Protein AF-0000000073454373 (afdb_homodimer)

Radius of gyration: 34.27 Å; Cα contacts (8 Å, |Δi|>4): 318; chains: 2; bounding box: 79×83×58 Å

Structure (mmCIF, N/CA/C/O backbone):
data_AF-0000000073454373-model_v1
#
loop_
_entity.id
_entity.type
_entity.pdbx_description
1 polymer KLLA0D10329p
#
loop_
_atom_site.group_PDB
_atom_site.id
_atom_site.type_symbol
_atom_site.label_atom_id
_atom_site.label_alt_id
_atom_site.label_comp_id
_atom_site.label_asym_id
_atom_site.label_entity_id
_atom_site.label_seq_id
_atom_site.pdbx_PDB_ins_code
_atom_site.Cartn_x
_atom_site.Cartn_y
_atom_site.Cartn_z
_atom_site.occupancy
_atom_site.B_iso_or_equiv
_atom_site.auth_seq_id
_atom_site.auth_comp_id
_atom_site.auth_asym_id
_atom_site.auth_atom_id
_atom_site.pdbx_PDB_model_num
ATOM 1 N N . MET A 1 1 ? -35.219 -1.62 15.227 1 33.44 1 MET A N 1
ATOM 2 C CA . MET A 1 1 ? -35.031 -0.391 15.992 1 33.44 1 MET A CA 1
ATOM 3 C C . MET A 1 1 ? -36.094 0.641 15.641 1 33.44 1 MET A C 1
ATOM 5 O O . MET A 1 1 ? -36.344 0.889 14.461 1 33.44 1 MET A O 1
ATOM 9 N N . SER A 1 2 ? -37.125 0.695 16.359 1 38.72 2 SER A N 1
ATOM 10 C CA . SER A 1 2 ? -38.375 1.476 16.25 1 38.72 2 SER A CA 1
ATOM 11 C C . SER A 1 2 ? -38.062 2.93 15.898 1 38.72 2 SER A C 1
ATOM 13 O O . SER A 1 2 ? -37.25 3.574 16.547 1 38.72 2 SER A O 1
ATOM 15 N N . SER A 1 3 ? -37.969 3.309 14.641 1 44.94 3 SER A N 1
ATOM 16 C CA . SER A 1 3 ? -37.969 4.711 14.242 1 44.94 3 SER A CA 1
ATOM 17 C C . SER A 1 3 ? -38.938 5.527 15.062 1 44.94 3 SER A C 1
ATOM 19 O O . SER A 1 3 ? -40.156 5.391 14.898 1 44.94 3 SER A O 1
ATOM 21 N N . GLN A 1 4 ? -38.781 5.668 16.281 1 46.56 4 GLN A N 1
ATOM 22 C CA . GLN A 1 4 ? -39.594 6.594 17.047 1 46.56 4 GLN A CA 1
ATOM 23 C C . GLN A 1 4 ? -39.812 7.906 16.297 1 46.56 4 GLN A C 1
ATOM 25 O O . GLN A 1 4 ? -38.844 8.586 15.961 1 46.56 4 GLN A O 1
ATOM 30 N N . LYS A 1 5 ? -40.875 7.965 15.555 1 55.66 5 LYS A N 1
ATOM 31 C CA . LYS A 1 5 ? -41.344 9.18 14.875 1 55.66 5 LYS A CA 1
ATOM 32 C C . LYS A 1 5 ? -41.344 10.367 15.836 1 55.66 5 LYS A C 1
ATOM 34 O O . LYS A 1 5 ? -42.125 10.383 16.797 1 55.66 5 LYS A O 1
ATOM 39 N N . ILE A 1 6 ? -40.344 10.922 16.094 1 58.59 6 ILE A N 1
ATOM 40 C CA . ILE A 1 6 ? -40.312 12.133 16.906 1 58.59 6 ILE A CA 1
ATOM 41 C C . ILE A 1 6 ? -41.312 13.148 16.328 1 58.59 6 ILE A C 1
ATOM 43 O O . ILE A 1 6 ? -41.312 13.391 15.117 1 58.59 6 ILE A O 1
ATOM 47 N N . ASP A 1 7 ? -42.344 13.383 17.062 1 66.88 7 ASP A N 1
ATOM 48 C CA . ASP A 1 7 ? -43.281 14.461 16.703 1 66.88 7 ASP A CA 1
ATOM 49 C C . ASP A 1 7 ? -42.562 15.805 16.656 1 66.88 7 ASP A C 1
ATOM 51 O O . ASP A 1 7 ? -42.281 16.406 17.703 1 66.88 7 ASP A O 1
ATOM 55 N N . LEU A 1 8 ? -42.188 16.297 15.516 1 68.12 8 LEU A N 1
ATOM 56 C CA . LEU A 1 8 ? -41.375 17.5 15.273 1 68.12 8 LEU A CA 1
ATOM 57 C C . LEU A 1 8 ? -42.125 18.75 15.641 1 68.12 8 LEU A C 1
ATOM 59 O O . LEU A 1 8 ? -41.531 19.797 15.93 1 68.12 8 LEU A O 1
ATOM 63 N N . THR A 1 9 ? -43.469 18.531 15.641 1 71.19 9 THR A N 1
ATOM 64 C CA . THR A 1 9 ? -44.281 19.734 15.852 1 71.19 9 THR A CA 1
ATOM 65 C C . THR A 1 9 ? -44.219 20.156 17.312 1 71.19 9 THR A C 1
ATOM 67 O O . THR A 1 9 ? -44.594 21.297 17.641 1 71.19 9 THR A O 1
ATOM 70 N N . GLN A 1 10 ? -43.75 19.219 18.141 1 77.12 10 GLN A N 1
ATOM 71 C CA . GLN A 1 10 ? -43.75 19.516 19.562 1 77.12 10 GLN A CA 1
ATOM 72 C C . GLN A 1 10 ? -42.375 20.016 20.031 1 77.12 10 GLN A C 1
ATOM 74 O O . GLN A 1 10 ? -42.219 20.391 21.188 1 77.12 10 GLN A O 1
ATOM 79 N N . LEU A 1 11 ? -41.469 20.062 19.109 1 83 11 LEU A N 1
ATOM 80 C CA . LEU A 1 11 ? -40.125 20.438 19.5 1 83 11 LEU A CA 1
ATOM 81 C C . LEU A 1 11 ? -39.844 21.906 19.203 1 83 11 LEU A C 1
ATOM 83 O O . LEU A 1 11 ? -40.375 22.453 18.234 1 83 11 LEU A O 1
ATOM 87 N N . ASN A 1 12 ? -39.25 22.562 20.156 1 86.88 12 ASN A N 1
ATOM 88 C CA . ASN A 1 12 ? -38.844 23.938 19.906 1 86.88 12 ASN A CA 1
ATOM 89 C C . ASN A 1 12 ? -37.594 24 19.031 1 86.88 12 ASN A C 1
ATOM 91 O O . ASN A 1 12 ? -36.969 22.969 18.734 1 86.88 12 ASN A O 1
ATOM 95 N N . PRO A 1 13 ? -37.219 25.141 18.5 1 88.31 13 PRO A N 1
ATOM 96 C CA . PRO A 1 13 ? -36.094 25.297 17.547 1 88.31 13 PRO A CA 1
ATOM 97 C C . PRO A 1 13 ? -34.781 24.766 18.094 1 88.31 13 PRO A C 1
ATOM 99 O O . PRO A 1 13 ? -34 24.172 17.344 1 88.31 13 PRO A O 1
ATOM 102 N N . GLU A 1 14 ? -34.594 24.984 19.344 1 91 14 GLU A N 1
ATOM 103 C CA . GLU A 1 14 ? -33.375 24.484 19.953 1 91 14 GLU A CA 1
ATOM 104 C C . GLU A 1 14 ? -33.344 22.953 19.922 1 91 14 GLU A C 1
ATOM 106 O O . GLU A 1 14 ? -32.312 22.359 19.578 1 91 14 GLU A O 1
ATOM 111 N N . GLN A 1 15 ? -34.469 22.359 20.281 1 91.44 15 GLN A N 1
ATOM 112 C CA . GLN A 1 15 ? -34.562 20.906 20.25 1 91.44 15 GLN A CA 1
ATOM 113 C C . GLN A 1 15 ? -34.438 20.375 18.828 1 91.44 15 GLN A C 1
ATOM 115 O O . GLN A 1 15 ? -33.812 19.344 18.609 1 91.44 15 GLN A O 1
ATOM 120 N N . LEU A 1 16 ? -34.969 21.047 17.875 1 92.62 16 LEU A N 1
ATOM 121 C CA . LEU A 1 16 ? -34.906 20.641 16.469 1 92.62 16 LEU A CA 1
ATOM 122 C C . LEU A 1 16 ? -33.469 20.672 15.977 1 92.62 16 LEU A C 1
ATOM 124 O O . LEU A 1 16 ? -33.062 19.781 15.211 1 92.62 16 LEU A O 1
ATOM 128 N N . THR A 1 17 ? -32.781 21.672 16.453 1 93.38 17 THR A N 1
ATOM 129 C CA . THR A 1 17 ? -31.375 21.797 16.047 1 93.38 17 THR A CA 1
ATOM 130 C C . THR A 1 17 ? -30.547 20.609 16.547 1 93.38 17 THR A C 1
ATOM 132 O O . THR A 1 17 ? -29.719 20.094 15.805 1 93.38 17 THR A O 1
ATOM 135 N N . VAL A 1 18 ? -30.797 20.203 17.75 1 94 18 VAL A N 1
ATOM 136 C CA . VAL A 1 18 ? -30.078 19.062 18.328 1 94 18 VAL A CA 1
ATOM 137 C C . VAL A 1 18 ? -30.422 17.797 17.578 1 94 18 VAL A C 1
ATOM 139 O O . VAL A 1 18 ? -29.531 16.984 17.25 1 94 18 VAL A O 1
ATOM 142 N N . VAL A 1 19 ? -31.688 17.578 17.266 1 93.19 19 VAL A N 1
ATOM 143 C CA . VAL A 1 19 ? -32.125 16.406 16.531 1 93.19 19 VAL A CA 1
ATOM 144 C C . VAL A 1 19 ? -31.516 16.422 15.133 1 93.19 19 VAL A C 1
ATOM 146 O O . VAL A 1 19 ? -31.109 15.375 14.625 1 93.19 19 VAL A O 1
ATOM 149 N N . LYS A 1 20 ? -31.453 17.594 14.523 1 94.19 20 LYS A N 1
ATOM 150 C CA . LYS A 1 20 ? -30.844 17.734 13.211 1 94.19 20 LYS A CA 1
ATOM 151 C C . LYS A 1 20 ? -29.375 17.297 13.234 1 94.19 20 LYS A C 1
ATOM 153 O O . LYS A 1 20 ? -28.922 16.578 12.344 1 94.19 20 LYS A O 1
ATOM 158 N N . GLN A 1 21 ? -28.703 17.766 14.266 1 95.5 21 GLN A N 1
ATOM 159 C CA . GLN A 1 21 ? -27.297 17.406 14.414 1 95.5 21 GLN A CA 1
ATOM 160 C C . GLN A 1 21 ? -27.125 15.891 14.539 1 95.5 21 GLN A C 1
ATOM 162 O O . GLN A 1 21 ? -26.203 15.32 13.945 1 95.5 21 GLN A O 1
ATOM 167 N N . GLN A 1 22 ? -28.047 15.297 15.25 1 95.62 22 GLN A N 1
ATOM 168 C CA . GLN A 1 22 ? -28 13.852 15.414 1 95.62 22 GLN A CA 1
ATOM 169 C C . GLN A 1 22 ? -28.234 13.141 14.078 1 95.62 22 GLN A C 1
ATOM 171 O O . GLN A 1 22 ? -27.516 12.203 13.734 1 95.62 22 GLN A O 1
ATOM 176 N N . ILE A 1 23 ? -29.156 13.594 13.422 1 96 23 ILE A N 1
ATOM 177 C CA . ILE A 1 23 ? -29.5 12.977 12.148 1 96 23 ILE A CA 1
ATOM 178 C C . ILE A 1 23 ? -28.359 13.141 11.156 1 96 23 ILE A C 1
ATOM 180 O O . ILE A 1 23 ? -28.016 12.211 10.422 1 96 23 ILE A O 1
ATOM 184 N N . ASP A 1 24 ? -27.75 14.289 11.219 1 95.75 24 ASP A N 1
ATOM 185 C CA . ASP A 1 24 ? -26.625 14.555 10.32 1 95.75 24 ASP A CA 1
ATOM 186 C C . ASP A 1 24 ? -25.453 13.625 10.625 1 95.75 24 ASP A C 1
ATOM 188 O O . ASP A 1 24 ? -24.797 13.133 9.711 1 95.75 24 ASP A O 1
ATOM 192 N N . GLN A 1 25 ? -25.25 13.406 11.875 1 97.06 25 GLN A N 1
ATOM 193 C CA . GLN A 1 25 ? -24.203 12.477 12.281 1 97.06 25 GLN A CA 1
ATOM 194 C C . GLN A 1 25 ? -24.516 11.062 11.812 1 97.06 25 GLN A C 1
ATOM 196 O O . GLN A 1 25 ? -23.625 10.352 11.328 1 97.06 25 GLN A O 1
ATOM 201 N N . GLU A 1 26 ? -25.734 10.695 11.945 1 97 26 GLU A N 1
ATOM 202 C CA . GLU A 1 26 ? -26.141 9.367 11.484 1 97 26 GLU A CA 1
ATOM 203 C C . GLU A 1 26 ? -26 9.242 9.969 1 97 26 GLU A C 1
ATOM 205 O O . GLU A 1 26 ? -25.516 8.219 9.469 1 97 26 GLU A O 1
ATOM 210 N N . LEU A 1 27 ? -26.406 10.242 9.359 1 96.88 27 LEU A N 1
ATOM 211 C CA . LEU A 1 27 ? -26.297 10.25 7.906 1 96.88 27 LEU A CA 1
ATOM 212 C C . LEU A 1 27 ? -24.844 10.078 7.465 1 96.88 27 LEU A C 1
ATOM 214 O O . LEU A 1 27 ? -24.562 9.305 6.547 1 96.88 27 LEU A O 1
ATOM 218 N N . GLN A 1 28 ? -24 10.75 8.133 1 97.56 28 GLN A N 1
ATOM 219 C CA . GLN A 1 28 ? -22.578 10.609 7.836 1 97.56 28 GLN A CA 1
ATOM 220 C C . GLN A 1 28 ? -22.094 9.18 8.078 1 97.56 28 GLN A C 1
ATOM 222 O O . GLN A 1 28 ? -21.406 8.609 7.234 1 97.56 28 GLN A O 1
ATOM 227 N N . HIS A 1 29 ? -22.578 8.633 9.156 1 97.75 29 HIS A N 1
ATOM 228 C CA . HIS A 1 29 ? -22.188 7.281 9.531 1 97.75 29 HIS A CA 1
ATOM 229 C C . HIS A 1 29 ? -22.672 6.266 8.5 1 97.75 29 HIS A C 1
ATOM 231 O O . HIS A 1 29 ? -21.891 5.434 8.031 1 97.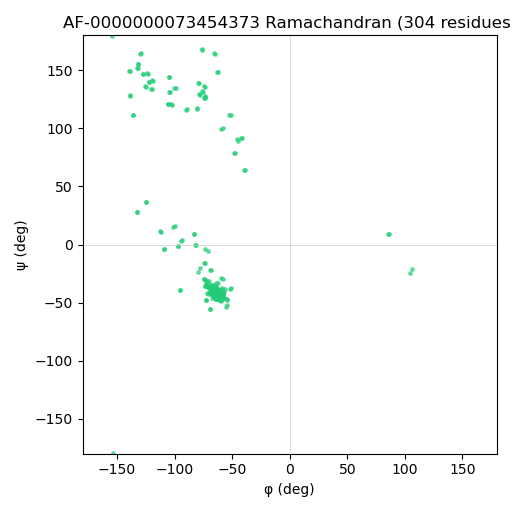75 29 HIS A O 1
ATOM 237 N N . PHE A 1 30 ? -23.859 6.367 8.125 1 97.81 30 PHE A N 1
ATOM 238 C CA . PHE A 1 30 ? -24.438 5.391 7.203 1 97.81 30 PHE A CA 1
ATOM 239 C C . PHE A 1 30 ? -23.844 5.555 5.805 1 97.81 30 PHE A C 1
ATOM 241 O O . PHE A 1 30 ? -23.672 4.57 5.082 1 97.81 30 PHE A O 1
ATOM 248 N N . THR A 1 31 ? -23.578 6.773 5.441 1 98.06 31 THR A N 1
ATOM 249 C CA . THR A 1 31 ? -22.969 7.023 4.145 1 98.06 31 THR A CA 1
ATOM 250 C C . THR A 1 31 ? -21.578 6.383 4.078 1 98.06 31 THR A C 1
ATOM 252 O O . THR A 1 31 ? -21.234 5.75 3.078 1 98.06 31 THR A O 1
ATOM 255 N N . GLN A 1 32 ? -20.844 6.488 5.164 1 97.94 32 GLN A N 1
ATOM 256 C CA . GLN A 1 32 ? -19.531 5.859 5.238 1 97.94 32 GLN A CA 1
ATOM 257 C C . GLN A 1 32 ? -19.641 4.336 5.176 1 97.94 32 GLN A C 1
ATOM 259 O O . GLN A 1 32 ? -18.844 3.674 4.512 1 97.94 32 GLN A O 1
ATOM 264 N N . SER A 1 33 ? -20.625 3.854 5.859 1 97.19 33 SER A N 1
ATOM 265 C CA . SER A 1 33 ? -20.859 2.412 5.867 1 97.19 33 SER A CA 1
ATOM 266 C C . SER A 1 33 ? -21.188 1.898 4.473 1 97.19 33 SER A C 1
ATOM 268 O O . SER A 1 33 ? -20.688 0.852 4.051 1 97.19 33 SER A O 1
ATOM 270 N N . LEU A 1 34 ? -21.984 2.668 3.852 1 98.06 34 LEU A N 1
ATOM 271 C CA . LEU A 1 34 ? -22.375 2.291 2.5 1 98.06 34 LEU A CA 1
ATOM 272 C C . LEU A 1 34 ? -21.172 2.258 1.568 1 98.06 34 LEU A C 1
ATOM 274 O O . LEU A 1 34 ? -21.047 1.35 0.744 1 98.06 34 LEU A O 1
ATOM 278 N N . HIS A 1 35 ? -20.328 3.217 1.707 1 98.12 35 HIS A N 1
ATOM 279 C CA . HIS A 1 35 ? -19.109 3.25 0.906 1 98.12 35 HIS A CA 1
ATOM 280 C C . HIS A 1 35 ? -18.25 2.016 1.154 1 98.12 35 HIS A C 1
ATOM 282 O O . HIS A 1 35 ? -17.781 1.383 0.209 1 98.12 35 HIS A O 1
ATOM 288 N N . ALA A 1 36 ? -18.109 1.701 2.404 1 97.25 36 ALA A N 1
ATOM 289 C CA . ALA A 1 36 ? -17.312 0.542 2.787 1 97.25 36 ALA A CA 1
ATOM 290 C C . ALA A 1 36 ? -17.891 -0.744 2.209 1 97.25 36 ALA A C 1
ATOM 292 O O . ALA A 1 36 ? -17.156 -1.612 1.738 1 97.25 36 ALA A O 1
ATOM 293 N N . LEU A 1 37 ? -19.156 -0.822 2.271 1 97.12 37 LEU A N 1
ATOM 294 C CA . LEU A 1 37 ? -19.828 -2.002 1.743 1 97.12 37 LEU A CA 1
ATOM 295 C C . LEU A 1 37 ? -19.641 -2.104 0.233 1 97.12 37 LEU A C 1
ATOM 297 O O . LEU A 1 37 ? -19.391 -3.189 -0.292 1 97.12 37 LEU A O 1
ATOM 301 N N . ASN A 1 38 ? -19.75 -1.023 -0.422 1 97.56 38 ASN A N 1
ATOM 302 C CA . ASN A 1 38 ? -19.578 -1.01 -1.87 1 97.56 38 ASN A CA 1
ATOM 303 C C . ASN A 1 38 ? -18.156 -1.396 -2.271 1 97.56 38 ASN A C 1
ATOM 305 O O . ASN A 1 38 ? -17.953 -2.113 -3.254 1 97.56 38 ASN A O 1
ATOM 309 N N . MET A 1 39 ? -17.234 -0.946 -1.495 1 96.94 39 MET A N 1
ATOM 310 C CA . MET A 1 39 ? -15.844 -1.313 -1.746 1 96.94 39 MET A CA 1
ATOM 311 C C . MET A 1 39 ? -15.641 -2.814 -1.576 1 96.94 39 MET A C 1
ATOM 313 O O . MET A 1 39 ? -14.977 -3.453 -2.396 1 96.94 39 MET A O 1
ATOM 317 N N . ALA A 1 40 ? -16.203 -3.314 -0.524 1 95.62 40 ALA A N 1
ATOM 318 C CA . ALA A 1 40 ? -16.094 -4.746 -0.26 1 95.62 40 ALA A CA 1
ATOM 319 C C . ALA A 1 40 ? -16.734 -5.566 -1.376 1 95.62 40 ALA A C 1
ATOM 321 O O . ALA A 1 40 ? -16.141 -6.531 -1.863 1 95.62 40 ALA A O 1
ATOM 322 N N . ARG A 1 41 ? -17.828 -5.18 -1.795 1 96.62 41 ARG A N 1
ATOM 323 C CA . ARG A 1 41 ? -18.531 -5.855 -2.883 1 96.62 41 ARG A CA 1
ATOM 324 C C . ARG A 1 41 ? -17.688 -5.859 -4.156 1 96.62 41 ARG A C 1
ATOM 326 O O . ARG A 1 41 ? -17.609 -6.879 -4.848 1 96.62 41 ARG A O 1
ATOM 333 N N . SER A 1 42 ? -17.109 -4.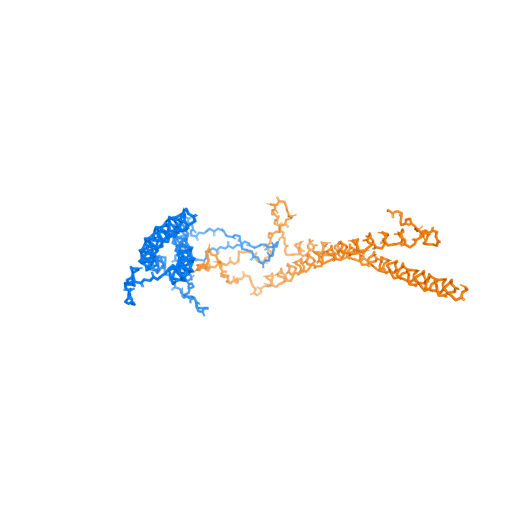766 -4.43 1 97.31 42 SER A N 1
ATOM 334 C CA . SER A 1 42 ? -16.281 -4.645 -5.625 1 97.31 42 SER A CA 1
ATOM 335 C C . SER A 1 42 ? -15.094 -5.59 -5.57 1 97.31 42 SER A C 1
ATOM 337 O O . SER A 1 42 ? -14.734 -6.203 -6.578 1 97.31 42 SER A O 1
ATOM 339 N N . LYS A 1 43 ? -14.523 -5.668 -4.406 1 96.44 43 LYS A N 1
ATOM 340 C CA . LYS A 1 43 ? -13.383 -6.562 -4.227 1 96.44 43 LYS A CA 1
ATOM 341 C C . LYS A 1 43 ? -13.781 -8.016 -4.48 1 96.44 43 LYS A C 1
ATOM 343 O O . LYS A 1 43 ? -13.031 -8.773 -5.094 1 96.44 43 LYS A O 1
ATOM 348 N N . PHE A 1 44 ? -14.93 -8.391 -4.035 1 97.12 44 PHE A N 1
ATOM 349 C CA . PHE A 1 44 ? -15.391 -9.758 -4.238 1 97.12 44 PHE A CA 1
ATOM 350 C C . PHE A 1 44 ? -15.734 -10 -5.703 1 97.12 44 PHE A C 1
ATOM 352 O O . PHE A 1 44 ? -15.5 -11.094 -6.23 1 97.12 44 PHE A O 1
ATOM 359 N N . LYS A 1 45 ? -16.25 -9.055 -6.324 1 97.88 45 LYS A N 1
ATOM 360 C CA . LYS A 1 45 ? -16.516 -9.164 -7.758 1 97.88 45 LYS A CA 1
ATOM 361 C C . LYS A 1 45 ? -15.227 -9.336 -8.547 1 97.88 45 LYS A C 1
ATOM 363 O O . LYS A 1 45 ? -15.18 -10.094 -9.516 1 97.88 45 LYS A O 1
ATOM 368 N N . GLU A 1 46 ? -14.281 -8.578 -8.109 1 97.81 46 GLU A N 1
ATOM 369 C CA . GLU A 1 46 ? -12.969 -8.711 -8.727 1 97.81 46 GLU A CA 1
ATOM 370 C C . GLU A 1 46 ? -12.445 -10.141 -8.602 1 97.81 46 GLU A C 1
ATOM 372 O O . GLU A 1 46 ? -11.867 -10.68 -9.547 1 97.81 46 GLU A O 1
ATOM 377 N N . CYS A 1 47 ? -12.594 -10.695 -7.426 1 97.56 47 CYS A N 1
ATOM 378 C CA . CYS A 1 47 ? -12.18 -12.078 -7.211 1 97.56 47 CYS A CA 1
ATOM 379 C C . CYS A 1 47 ? -12.883 -13.016 -8.188 1 97.56 47 CYS A C 1
ATOM 381 O O . CYS A 1 47 ? -12.242 -13.891 -8.781 1 97.56 47 CYS A O 1
ATOM 383 N N . ILE A 1 48 ? -14.156 -12.844 -8.336 1 98.19 48 ILE A N 1
ATOM 384 C CA . ILE A 1 48 ? -14.938 -13.664 -9.25 1 98.19 48 ILE A CA 1
ATOM 385 C C . ILE A 1 48 ? -14.391 -13.539 -10.664 1 98.19 48 ILE A C 1
ATOM 387 O O . ILE A 1 48 ? -14.172 -14.539 -11.352 1 98.19 48 ILE A O 1
ATOM 391 N N . ASP A 1 49 ? -14.133 -12.375 -11.086 1 97.94 49 ASP A N 1
ATOM 392 C CA . ASP A 1 49 ? -13.617 -12.133 -12.43 1 97.94 49 ASP A CA 1
ATOM 393 C C . ASP A 1 49 ? -12.25 -12.773 -12.625 1 97.94 49 ASP A C 1
ATOM 395 O O . ASP A 1 49 ? -11.961 -13.328 -13.688 1 97.94 49 ASP A O 1
ATOM 399 N N . ASP A 1 50 ? -11.453 -12.648 -11.609 1 96.75 50 ASP A N 1
ATOM 400 C CA . ASP A 1 50 ? -10.125 -13.242 -11.68 1 96.75 50 ASP A CA 1
ATOM 401 C C . ASP A 1 50 ? -10.211 -14.766 -11.797 1 96.75 50 ASP A C 1
ATOM 403 O O . ASP A 1 50 ? -9.461 -15.375 -12.562 1 96.75 50 ASP A O 1
ATOM 407 N N . ILE A 1 51 ? -11.094 -15.375 -11.078 1 97.44 51 ILE A N 1
ATOM 408 C CA . ILE A 1 51 ? -11.266 -16.828 -11.148 1 97.44 51 ILE A CA 1
ATOM 409 C C . ILE A 1 51 ? -11.695 -17.234 -12.555 1 97.44 51 ILE A C 1
ATOM 411 O O . ILE A 1 51 ? -11.141 -18.156 -13.141 1 97.44 51 ILE A O 1
ATOM 415 N N . LYS A 1 52 ? -12.633 -16.547 -13.07 1 97.31 52 LYS A N 1
ATOM 416 C CA . LYS A 1 52 ? -13.148 -16.859 -14.398 1 97.31 52 LYS A CA 1
ATOM 417 C C . LYS A 1 52 ? -12.055 -16.734 -15.461 1 97.31 52 LYS A C 1
ATOM 419 O O . LYS A 1 52 ? -11.984 -17.547 -16.375 1 97.31 52 LYS A O 1
ATOM 424 N N . THR A 1 53 ? -11.258 -15.773 -15.305 1 95.69 53 THR A N 1
ATOM 425 C CA . THR A 1 53 ? -10.195 -15.531 -16.266 1 95.69 53 THR A CA 1
ATOM 426 C C . THR A 1 53 ? -9.094 -16.578 -16.125 1 95.69 53 THR A C 1
ATOM 428 O O . THR A 1 53 ? -8.695 -17.203 -17.109 1 95.69 53 THR A O 1
ATOM 431 N N . VAL A 1 54 ? -8.664 -16.828 -14.93 1 94.69 54 VAL A N 1
ATOM 432 C CA . VAL A 1 54 ? -7.512 -17.703 -14.664 1 94.69 54 VAL A CA 1
ATOM 433 C C . VAL A 1 54 ? -7.891 -19.156 -14.922 1 94.69 54 VAL A C 1
ATOM 435 O O . VAL A 1 54 ? -7.066 -19.938 -15.391 1 94.69 54 VAL A O 1
ATOM 438 N N . SER A 1 55 ? -9.086 -19.5 -14.695 1 95.88 55 SER A N 1
ATOM 439 C CA . SER A 1 55 ? -9.5 -20.906 -14.758 1 95.88 55 SER A CA 1
ATOM 440 C C . SER A 1 55 ? -9.773 -21.328 -16.203 1 95.88 55 SER A C 1
ATOM 442 O O . SER A 1 55 ? -10.078 -22.5 -16.453 1 95.88 55 SER A O 1
ATOM 444 N N . ARG A 1 56 ? -9.609 -20.422 -17.094 1 94.81 56 ARG A N 1
ATOM 445 C CA . ARG A 1 56 ? -9.789 -20.797 -18.5 1 94.81 56 ARG A CA 1
ATOM 446 C C . ARG A 1 56 ? -8.758 -21.828 -18.922 1 94.81 56 ARG A C 1
ATOM 448 O O . ARG A 1 56 ? -7.613 -21.812 -18.469 1 94.81 56 ARG A O 1
ATOM 455 N N . ASP A 1 57 ? -9.148 -22.703 -19.844 1 92.38 57 ASP A N 1
ATOM 456 C CA . ASP A 1 57 ? -8.281 -23.781 -20.297 1 92.38 57 ASP A CA 1
ATOM 457 C C . ASP A 1 57 ? -7.023 -23.234 -20.969 1 92.38 57 ASP A C 1
ATOM 459 O O . ASP A 1 57 ? -5.945 -23.812 -20.844 1 92.38 57 ASP A O 1
ATOM 463 N N . ASP A 1 58 ? -7.133 -22.156 -21.609 1 90.81 58 ASP A N 1
ATOM 464 C CA . ASP A 1 58 ? -6.004 -21.594 -22.344 1 90.81 58 ASP A CA 1
ATOM 465 C C . ASP A 1 58 ? -4.973 -21 -21.375 1 90.81 58 ASP A C 1
ATOM 467 O O . ASP A 1 58 ? -3.848 -20.688 -21.781 1 90.81 58 ASP A O 1
ATOM 471 N N . ASN A 1 59 ? -5.328 -21.031 -20.062 1 89.25 59 ASN A N 1
ATOM 472 C CA . ASN A 1 59 ? -4.434 -20.438 -19.078 1 89.25 59 ASN A CA 1
ATOM 473 C C . ASN A 1 59 ? -3.824 -21.484 -18.156 1 89.25 59 ASN A C 1
ATOM 475 O O . ASN A 1 59 ? -3.223 -21.156 -17.141 1 89.25 59 ASN A O 1
ATOM 479 N N . ALA A 1 60 ? -3.92 -22.703 -18.406 1 83.94 60 ALA A N 1
ATOM 480 C CA . ALA A 1 60 ? -3.455 -23.797 -17.578 1 83.94 60 ALA A CA 1
ATOM 481 C C . ALA A 1 60 ? -1.949 -23.719 -17.344 1 83.94 60 ALA A C 1
ATOM 483 O O . ALA A 1 60 ? -1.46 -24.062 -16.266 1 83.94 60 ALA A O 1
ATOM 484 N N . ASN A 1 61 ? -1.207 -23.141 -18.281 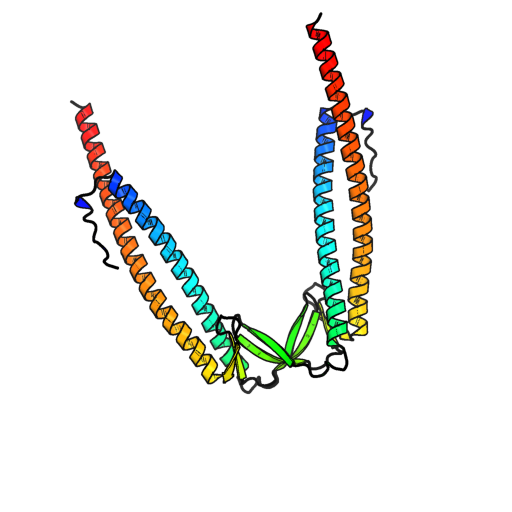1 81.44 61 ASN A N 1
ATOM 485 C CA . ASN A 1 61 ? 0.244 -23.094 -18.141 1 81.44 61 ASN A CA 1
ATOM 486 C C . ASN A 1 61 ? 0.765 -21.656 -18.234 1 81.44 61 ASN A C 1
ATOM 488 O O . ASN A 1 61 ? 1.864 -21.422 -18.734 1 81.44 61 ASN A O 1
ATOM 492 N N . GLN A 1 62 ? -0.054 -20.875 -17.688 1 84.88 62 GLN A N 1
ATOM 493 C CA . GLN A 1 62 ? 0.323 -19.469 -17.781 1 84.88 62 GLN A CA 1
ATOM 494 C C . GLN A 1 62 ? 1.475 -19.141 -16.844 1 84.88 62 GLN A C 1
ATOM 496 O O . GLN A 1 62 ? 1.512 -19.625 -15.703 1 84.88 62 GLN A O 1
ATOM 501 N N . ASN A 1 63 ? 2.412 -18.391 -17.406 1 85.38 63 ASN A N 1
ATOM 502 C CA . ASN A 1 63 ? 3.541 -17.891 -16.609 1 85.38 63 ASN A CA 1
ATOM 503 C C . ASN A 1 63 ? 3.152 -16.688 -15.766 1 85.38 63 ASN A C 1
ATOM 505 O O . ASN A 1 63 ? 2.318 -15.883 -16.172 1 85.38 63 ASN A O 1
ATOM 509 N N . LEU A 1 64 ? 3.674 -16.703 -14.523 1 85.94 64 LEU A N 1
ATOM 510 C CA . LEU A 1 64 ? 3.43 -15.578 -13.641 1 85.94 64 LEU A CA 1
ATOM 511 C C . LEU A 1 64 ? 4.742 -14.953 -13.18 1 85.94 64 LEU A C 1
ATOM 513 O O . LEU A 1 64 ? 5.75 -15.648 -13.031 1 85.94 64 LEU A O 1
ATOM 517 N N . LEU A 1 65 ? 4.664 -13.617 -13.156 1 87.06 65 LEU A N 1
ATOM 518 C CA . LEU A 1 65 ? 5.75 -12.914 -12.484 1 87.06 65 LEU A CA 1
ATOM 519 C C . LEU A 1 65 ? 5.445 -12.719 -11.008 1 87.06 65 LEU A C 1
ATOM 521 O O . LEU A 1 65 ? 4.445 -12.094 -10.648 1 87.06 65 LEU A O 1
ATOM 525 N N . VAL A 1 66 ? 6.234 -13.328 -10.156 1 89.5 66 VAL A N 1
ATOM 526 C CA . VAL A 1 66 ? 6 -13.312 -8.719 1 89.5 66 VAL A CA 1
ATOM 527 C C . VAL A 1 66 ? 6.996 -12.375 -8.039 1 89.5 66 VAL A C 1
ATOM 529 O O . VAL A 1 66 ? 8.203 -12.602 -8.086 1 89.5 66 VAL A O 1
ATOM 532 N N . PRO A 1 67 ? 6.441 -11.422 -7.391 1 90.06 67 PRO A N 1
ATOM 533 C CA . PRO A 1 67 ? 7.34 -10.523 -6.66 1 90.06 67 PRO A CA 1
ATOM 534 C C . PRO A 1 67 ? 7.918 -11.164 -5.402 1 90.06 67 PRO A C 1
ATOM 536 O O . PRO A 1 67 ? 7.176 -11.734 -4.598 1 90.06 67 PRO A O 1
ATOM 539 N N . LEU A 1 68 ? 9.188 -11.133 -5.277 1 89.88 68 LEU A N 1
ATOM 540 C CA . LEU A 1 68 ? 9.867 -11.625 -4.082 1 89.88 68 LEU A CA 1
ATOM 541 C C . LEU A 1 68 ? 10.156 -10.492 -3.111 1 89.88 68 LEU A C 1
ATOM 543 O O . LEU A 1 68 ? 10.039 -10.664 -1.896 1 89.88 68 LEU A O 1
ATOM 547 N N . SER A 1 69 ? 10.5 -9.445 -3.648 1 90.31 69 SER A N 1
ATOM 548 C CA . SER A 1 69 ? 10.789 -8.203 -2.936 1 90.31 69 SER A CA 1
ATOM 549 C C . SER A 1 69 ? 10.562 -6.992 -3.83 1 90.31 69 SER A C 1
ATOM 551 O O . SER A 1 69 ? 10.062 -7.125 -4.949 1 90.31 69 SER A O 1
ATOM 553 N N . GLY A 1 70 ? 10.773 -5.84 -3.328 1 85.12 70 GLY A N 1
ATOM 554 C CA . GLY A 1 70 ? 10.422 -4.59 -3.977 1 85.12 70 GLY A CA 1
ATOM 555 C C . GLY A 1 70 ? 10.922 -4.492 -5.402 1 85.12 70 GLY A C 1
ATOM 556 O O . GLY A 1 70 ? 10.219 -3.988 -6.281 1 85.12 70 GLY A O 1
ATOM 557 N N . SER A 1 71 ? 12.031 -4.945 -5.762 1 90.19 71 SER A N 1
ATOM 558 C CA . SER A 1 71 ? 12.602 -4.809 -7.098 1 90.19 71 SER A CA 1
ATOM 559 C C . SER A 1 71 ? 13.141 -6.137 -7.609 1 90.19 71 SER A C 1
ATOM 561 O O . SER A 1 71 ? 14.031 -6.168 -8.453 1 90.19 71 SER A O 1
ATOM 563 N N . LEU A 1 72 ? 12.539 -7.148 -7.121 1 95.31 72 LEU A N 1
ATOM 564 C CA . LEU A 1 72 ? 13.008 -8.492 -7.449 1 95.31 72 LEU A CA 1
ATOM 565 C C . LEU A 1 72 ? 11.828 -9.422 -7.715 1 95.31 72 LEU A C 1
ATOM 567 O O . LEU A 1 72 ? 10.938 -9.562 -6.871 1 95.31 72 LEU A O 1
ATOM 571 N N . TYR A 1 73 ? 11.898 -10.117 -8.898 1 94.94 73 TYR A N 1
ATOM 572 C CA . TYR A 1 73 ? 10.82 -11.023 -9.297 1 94.94 73 TYR A CA 1
ATOM 573 C C . TYR A 1 73 ? 11.367 -12.367 -9.734 1 94.94 73 TYR A C 1
ATOM 575 O O . TYR A 1 73 ? 12.539 -12.477 -10.125 1 94.94 73 TYR A O 1
ATOM 583 N N . VAL A 1 74 ? 10.531 -13.383 -9.633 1 93.44 74 VAL A N 1
ATOM 584 C CA . VAL A 1 74 ? 10.852 -14.711 -10.148 1 93.44 74 VAL A CA 1
ATOM 585 C C . VAL A 1 74 ? 9.727 -15.203 -11.055 1 93.44 74 VAL A C 1
ATOM 587 O O . VAL A 1 74 ? 8.555 -14.859 -10.836 1 93.44 74 VAL A O 1
ATOM 590 N N . SER A 1 75 ? 10.141 -15.953 -12.047 1 91.12 75 SER A N 1
ATOM 591 C CA . SER A 1 75 ? 9.125 -16.547 -12.906 1 91.12 75 SER A CA 1
ATOM 592 C C . SER A 1 75 ? 8.5 -17.781 -12.242 1 91.12 75 SER A C 1
ATOM 594 O O . SER A 1 75 ? 9.203 -18.594 -11.633 1 91.12 75 SER A O 1
ATOM 596 N N . GLY A 1 76 ? 7.145 -17.703 -12.266 1 90.44 76 GLY A N 1
ATOM 597 C CA . GLY A 1 76 ? 6.402 -18.844 -11.742 1 90.44 76 GLY A CA 1
ATOM 598 C C . GLY A 1 76 ? 5.324 -19.328 -12.695 1 90.44 76 GLY A C 1
ATOM 599 O O . GLY A 1 76 ? 5.074 -18.719 -13.727 1 90.44 76 GLY A O 1
ATOM 600 N N . LYS A 1 77 ? 4.891 -20.547 -12.367 1 90.31 77 LYS A N 1
ATOM 601 C CA . LYS A 1 77 ? 3.773 -21.156 -13.094 1 90.31 77 LYS A CA 1
ATOM 602 C C . LYS A 1 77 ? 2.645 -21.531 -12.141 1 90.31 77 LYS A C 1
ATOM 604 O O . LYS A 1 77 ? 2.895 -21.953 -11.008 1 90.31 77 LYS A O 1
ATOM 609 N N . ILE A 1 78 ? 1.443 -21.406 -12.695 1 90.5 78 ILE A N 1
ATOM 610 C CA . ILE A 1 78 ? 0.293 -21.859 -11.93 1 90.5 78 ILE A CA 1
ATOM 611 C C . ILE A 1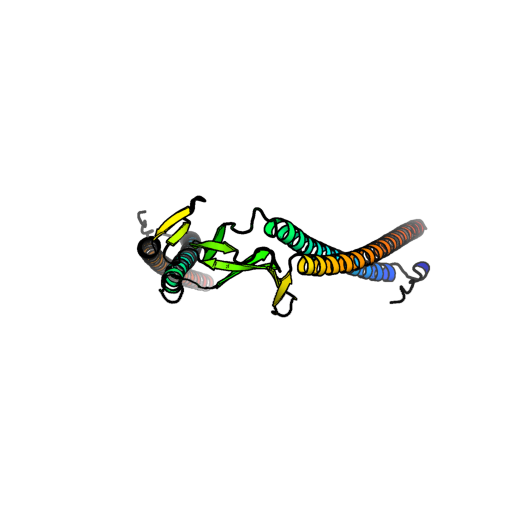 78 ? 0.254 -23.391 -11.922 1 90.5 78 ILE A C 1
ATOM 613 O O . ILE A 1 78 ? 0.362 -24.031 -12.969 1 90.5 78 ILE A O 1
ATOM 617 N N . GLN A 1 79 ? 0.2 -23.938 -10.766 1 89.25 79 GLN A N 1
ATOM 618 C CA . GLN A 1 79 ? 0.182 -25.391 -10.641 1 89.25 79 GLN A CA 1
ATOM 619 C C . GLN A 1 79 ? -1.136 -25.969 -11.148 1 89.25 79 GLN A C 1
ATOM 621 O O . GLN A 1 79 ? -1.142 -26.938 -11.914 1 89.25 79 GLN A O 1
ATOM 626 N N . ASP A 1 80 ? -2.238 -25.531 -10.648 1 92.25 80 ASP A N 1
ATOM 627 C CA . ASP A 1 80 ? -3.598 -25.891 -11.047 1 92.25 80 ASP A CA 1
ATOM 628 C C . ASP A 1 80 ? -4.492 -24.656 -11.133 1 92.25 80 ASP A C 1
ATOM 630 O O . ASP A 1 80 ? -4.855 -24.078 -10.102 1 92.25 80 ASP A O 1
ATOM 634 N N . ASN A 1 81 ? -4.875 -24.328 -12.367 1 94.44 81 ASN A N 1
ATOM 635 C CA . ASN A 1 81 ? -5.652 -23.109 -12.547 1 94.44 81 ASN A CA 1
ATOM 636 C C . ASN A 1 81 ? -7.137 -23.344 -12.273 1 94.44 81 ASN A C 1
ATOM 638 O O . ASN A 1 81 ? -7.973 -22.484 -12.57 1 94.44 81 ASN A O 1
ATOM 642 N N . LYS A 1 82 ? -7.441 -24.5 -11.758 1 95.94 82 LYS A N 1
ATOM 643 C CA . LYS A 1 82 ? -8.828 -24.828 -11.414 1 95.94 82 LYS A CA 1
ATOM 644 C C . LYS A 1 82 ? -9.023 -24.875 -9.906 1 95.94 82 LYS A C 1
ATOM 646 O O . LYS A 1 82 ? -10.133 -25.109 -9.43 1 95.94 82 LYS A O 1
ATOM 651 N N . LYS A 1 83 ? -7.918 -24.688 -9.211 1 96.12 83 LYS A N 1
ATOM 652 C CA . LYS A 1 83 ? -7.949 -24.688 -7.754 1 96.12 83 LYS A CA 1
ATOM 653 C C . LYS A 1 83 ? -7.457 -23.359 -7.191 1 96.12 83 LYS A C 1
ATOM 655 O O . LYS A 1 83 ? -6.418 -22.844 -7.609 1 96.12 83 LYS A O 1
ATOM 660 N N . PHE A 1 84 ? -8.273 -22.859 -6.188 1 97.12 84 PHE A N 1
ATOM 661 C CA . PHE A 1 84 ? -7.969 -21.562 -5.602 1 97.12 84 PHE A CA 1
ATOM 662 C C . PHE A 1 84 ? -8 -21.641 -4.082 1 97.12 84 PHE A C 1
ATOM 664 O O . PHE A 1 84 ? -8.695 -22.484 -3.51 1 97.12 84 PHE A O 1
ATOM 671 N N . MET A 1 85 ? -7.207 -20.766 -3.512 1 96 85 MET A N 1
ATOM 672 C CA . MET A 1 85 ? -7.262 -20.562 -2.066 1 96 85 MET A CA 1
ATOM 673 C C . MET A 1 85 ? -8.016 -19.297 -1.715 1 96 85 MET A C 1
ATOM 675 O O . MET A 1 85 ? -7.617 -18.203 -2.117 1 96 85 MET A O 1
ATOM 679 N N . VAL A 1 86 ? -9.039 -19.484 -0.981 1 96.88 86 VAL A N 1
ATOM 680 C CA . VAL A 1 86 ? -9.922 -18.375 -0.638 1 96.88 86 VAL A CA 1
ATOM 681 C C . VAL A 1 86 ? -9.688 -17.953 0.81 1 96.88 86 VAL A C 1
ATOM 683 O O . VAL A 1 86 ? -9.672 -18.797 1.715 1 96.88 86 VAL A O 1
ATOM 686 N N . ASP A 1 87 ? -9.508 -16.625 1.038 1 92.88 87 ASP A N 1
ATOM 687 C CA . ASP A 1 87 ? -9.391 -16.062 2.377 1 92.88 87 ASP A CA 1
ATOM 688 C C . ASP A 1 87 ? -10.766 -15.891 3.023 1 92.88 87 ASP A C 1
ATOM 690 O O . ASP A 1 87 ? -11.555 -15.047 2.602 1 92.88 87 ASP A O 1
ATOM 694 N N . VAL A 1 88 ? -10.914 -16.578 4.055 1 90.62 88 VAL A N 1
ATOM 695 C CA . VAL A 1 88 ? -12.25 -16.547 4.648 1 90.62 88 VAL A CA 1
ATOM 696 C C . VAL A 1 88 ? -12.305 -15.477 5.738 1 90.62 88 VAL A C 1
ATOM 698 O O . VAL A 1 88 ? -13.352 -15.242 6.34 1 90.62 88 VAL A O 1
ATOM 701 N N . GLY A 1 89 ? -11.18 -14.609 6.047 1 83.06 89 GLY A N 1
ATOM 702 C CA . GLY A 1 89 ? -11.148 -13.438 6.906 1 83.06 89 GLY A CA 1
ATOM 703 C C . GLY A 1 89 ? -10.453 -13.68 8.234 1 83.06 89 GLY A C 1
ATOM 704 O O . GLY A 1 89 ? -10.141 -12.734 8.961 1 83.06 89 GLY A O 1
ATOM 705 N N . THR A 1 90 ? -10.242 -14.734 8.805 1 86.88 90 THR A N 1
ATOM 706 C CA . THR A 1 90 ? -9.672 -15.008 10.117 1 86.88 90 THR A CA 1
ATOM 707 C C . THR A 1 90 ? -8.219 -15.445 9.992 1 86.88 90 THR A C 1
ATOM 709 O O . THR A 1 90 ? -7.621 -15.906 10.969 1 86.88 90 THR A O 1
ATOM 712 N N . GLY A 1 91 ? -7.703 -15.227 8.922 1 84.69 91 GLY A N 1
ATOM 713 C CA . GLY A 1 91 ? -6.352 -15.703 8.68 1 84.69 91 GLY A CA 1
ATOM 714 C C . GLY A 1 91 ? -6.309 -17.141 8.18 1 84.69 91 GLY A C 1
ATOM 715 O O . GLY A 1 91 ? -5.234 -17.734 8.078 1 84.69 91 GLY A O 1
ATOM 716 N N . TYR A 1 92 ? -7.543 -17.578 7.891 1 90.19 92 TYR A N 1
ATOM 717 C CA . TYR A 1 92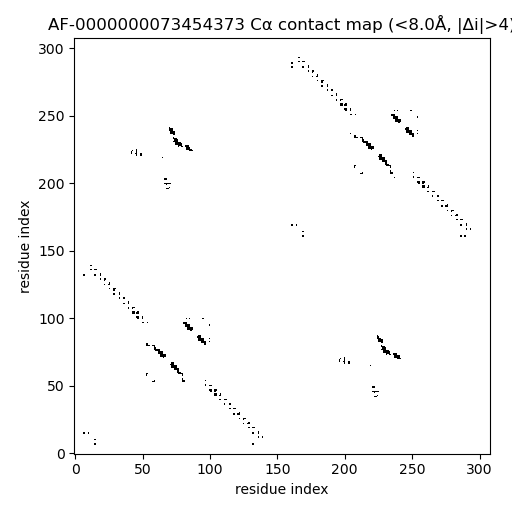 ? -7.633 -18.938 7.375 1 90.19 92 TYR A CA 1
ATOM 718 C C . TYR A 1 92 ? -7.895 -18.938 5.871 1 90.19 92 TYR A C 1
ATOM 720 O O . TYR A 1 92 ? -8.617 -18.078 5.363 1 90.19 92 TYR A O 1
ATOM 728 N N . TYR A 1 93 ? -7.281 -19.922 5.262 1 92.31 93 TYR A N 1
ATOM 729 C CA . TYR A 1 93 ? -7.457 -20.125 3.828 1 92.31 93 TYR A CA 1
ATOM 730 C C . TYR A 1 93 ? -8.055 -21.5 3.539 1 92.31 93 TYR A C 1
ATOM 732 O O . TYR A 1 93 ? -7.719 -22.484 4.207 1 92.31 93 TYR A O 1
ATOM 740 N N . VAL A 1 94 ? -8.969 -21.578 2.549 1 95.5 94 VAL A N 1
ATOM 741 C CA . VAL A 1 94 ? -9.602 -22.844 2.172 1 95.5 94 VAL A CA 1
ATOM 742 C C . VAL A 1 94 ? -9.422 -23.078 0.676 1 95.5 94 VAL A C 1
ATOM 744 O O . VAL A 1 94 ? -9.594 -22.172 -0.133 1 95.5 94 VAL A O 1
ATOM 747 N N . ASP A 1 95 ? -9.086 -24.328 0.393 1 96.31 95 ASP A N 1
ATOM 748 C CA . ASP A 1 95 ? -8.992 -24.734 -1.007 1 96.31 95 ASP A CA 1
ATOM 749 C C . ASP A 1 95 ? -10.383 -24.922 -1.612 1 96.31 95 ASP A C 1
ATOM 751 O O . ASP A 1 95 ? -11.242 -25.578 -1.013 1 96.31 95 ASP A O 1
ATOM 755 N N . LYS A 1 96 ? -10.555 -24.328 -2.768 1 97.69 96 LYS A N 1
ATOM 756 C CA . LYS A 1 96 ? -11.82 -24.484 -3.482 1 97.69 96 LYS A CA 1
ATOM 757 C C . LYS A 1 96 ? -11.586 -24.672 -4.98 1 97.69 96 LYS A C 1
ATOM 759 O O . LYS A 1 96 ? -10.602 -24.172 -5.523 1 97.69 96 LYS A O 1
ATOM 764 N N . SER A 1 97 ? -12.516 -25.438 -5.621 1 97.94 97 SER A N 1
ATOM 765 C CA . SER A 1 97 ? -12.555 -25.438 -7.082 1 97.94 97 SER A CA 1
ATOM 766 C C . SER A 1 97 ? -12.953 -24.062 -7.621 1 97.94 97 SER A C 1
ATOM 768 O O . SER A 1 97 ? -13.461 -23.219 -6.879 1 97.94 97 SER A O 1
ATOM 770 N N . ALA A 1 98 ? -12.734 -23.844 -8.852 1 97.81 98 ALA A N 1
ATOM 771 C CA . ALA A 1 98 ? -13.141 -22.594 -9.492 1 97.81 98 ALA A CA 1
ATOM 772 C C . ALA A 1 98 ? -14.633 -22.328 -9.281 1 97.81 98 ALA A C 1
ATOM 774 O O . ALA A 1 98 ? -15.016 -21.219 -8.891 1 97.81 98 ALA A O 1
ATOM 775 N N . GLU A 1 99 ? -15.422 -23.312 -9.5 1 98.25 99 GLU A N 1
ATOM 776 C CA . GLU A 1 99 ? -16.875 -23.172 -9.367 1 98.25 99 GLU A CA 1
ATOM 777 C C . GLU A 1 99 ? -17.25 -22.844 -7.926 1 98.25 99 GLU A C 1
ATOM 779 O O . GLU A 1 99 ? -18.047 -21.922 -7.684 1 98.25 99 GLU A O 1
ATOM 784 N N . ASP A 1 100 ? -16.641 -23.531 -7.012 1 98.31 100 ASP A N 1
ATOM 785 C CA . ASP A 1 100 ? -16.969 -23.312 -5.602 1 98.31 100 ASP A CA 1
ATOM 786 C C . ASP A 1 100 ? -16.516 -21.938 -5.145 1 98.31 100 ASP A C 1
ATOM 788 O O . ASP A 1 100 ? -17.188 -21.297 -4.332 1 98.31 100 ASP A O 1
ATOM 792 N N . ALA A 1 101 ? -15.359 -21.562 -5.547 1 98.19 101 ALA A N 1
ATOM 793 C CA . ALA A 1 101 ? -14.844 -20.234 -5.195 1 98.19 101 ALA A CA 1
ATOM 794 C C . ALA A 1 101 ? -15.75 -19.125 -5.723 1 98.19 101 ALA A C 1
ATOM 796 O O . ALA A 1 101 ? -16.062 -18.172 -5.004 1 98.19 101 ALA A O 1
ATOM 797 N N . ILE A 1 102 ? -16.188 -19.25 -6.973 1 98.31 102 ILE A N 1
ATOM 798 C CA . ILE A 1 102 ? -17.109 -18.281 -7.562 1 98.31 102 ILE A CA 1
ATOM 799 C C . ILE A 1 102 ? -18.391 -18.203 -6.734 1 98.31 102 ILE A C 1
ATOM 801 O O . ILE A 1 102 ? -18.859 -17.109 -6.406 1 98.31 102 ILE A O 1
ATOM 805 N N . GLN A 1 103 ? -18.875 -19.344 -6.363 1 98.38 103 GLN A N 1
ATOM 806 C CA . GLN A 1 103 ? -20.094 -19.391 -5.57 1 98.38 103 GLN A CA 1
ATOM 807 C C . GLN A 1 103 ? -19.891 -18.719 -4.211 1 98.38 103 GLN A C 1
ATOM 809 O O . GLN A 1 103 ? -20.766 -18 -3.73 1 98.38 103 GLN A O 1
ATOM 814 N N . PHE A 1 104 ? -18.781 -19.016 -3.643 1 97.62 104 PHE A N 1
ATOM 815 C CA . PHE A 1 104 ? -18.438 -18.453 -2.346 1 97.62 104 PHE A CA 1
ATOM 816 C C . PHE A 1 104 ? -18.5 -16.922 -2.398 1 97.62 104 PHE A C 1
ATOM 818 O O . PHE A 1 104 ? -19.172 -16.297 -1.584 1 97.62 104 PHE A O 1
ATOM 825 N N . TYR A 1 105 ? -17.828 -16.297 -3.305 1 97.69 105 TYR A N 1
ATOM 826 C CA . TYR A 1 105 ? -17.781 -14.844 -3.414 1 97.69 105 TYR A CA 1
ATOM 827 C C . TYR A 1 105 ? -19.125 -14.281 -3.863 1 97.69 105 TYR A C 1
ATOM 829 O O . TYR A 1 105 ? -19.516 -13.188 -3.453 1 97.69 105 TYR A O 1
ATOM 837 N N . GLN A 1 106 ? -19.859 -15.039 -4.77 1 98.25 106 GLN A N 1
ATOM 838 C CA . GLN A 1 106 ? -21.172 -14.586 -5.195 1 98.25 106 GLN A CA 1
ATOM 839 C C . GLN A 1 106 ? -22.125 -14.469 -4.008 1 98.25 106 GLN A C 1
ATOM 841 O O . GLN A 1 106 ? -22.906 -13.523 -3.928 1 98.25 106 GLN A O 1
ATOM 846 N N . LYS A 1 107 ? -22.047 -15.43 -3.178 1 97.94 107 LYS A N 1
ATOM 847 C CA . LYS A 1 107 ? -22.859 -15.375 -1.971 1 97.94 107 LYS A CA 1
ATOM 848 C C . LYS A 1 107 ? -22.547 -14.133 -1.143 1 97.94 107 LYS A C 1
ATOM 850 O O . LYS A 1 107 ? -23.438 -13.484 -0.616 1 97.94 107 LYS A O 1
ATOM 855 N N . LYS A 1 108 ? -21.266 -13.82 -0.988 1 96.81 108 LYS A N 1
ATOM 856 C CA . LYS A 1 108 ? -20.844 -12.625 -0.26 1 96.81 108 LYS A CA 1
ATOM 857 C C . LYS A 1 108 ? -21.391 -11.359 -0.924 1 96.81 108 LYS A C 1
ATOM 859 O O . LYS A 1 108 ? -21.906 -10.477 -0.249 1 96.81 108 LYS A O 1
ATOM 864 N N . VAL A 1 109 ? -21.25 -11.359 -2.207 1 98 109 VAL A N 1
ATOM 865 C CA . VAL A 1 109 ? -21.719 -10.211 -2.975 1 98 109 VAL A CA 1
ATOM 866 C C . VAL A 1 109 ? -23.219 -10.023 -2.762 1 98 109 VAL A C 1
ATOM 868 O O . VAL A 1 109 ? -23.672 -8.906 -2.518 1 98 109 VAL A O 1
ATOM 871 N N . ASP A 1 110 ? -23.953 -11.141 -2.865 1 98.38 110 ASP A N 1
ATOM 872 C CA . ASP A 1 110 ? -25.406 -11.086 -2.707 1 98.38 110 ASP A CA 1
ATOM 873 C C . ASP A 1 110 ? -25.781 -10.578 -1.316 1 98.38 110 ASP A C 1
ATOM 875 O O . ASP A 1 110 ? -26.688 -9.75 -1.177 1 98.38 110 ASP A O 1
ATOM 879 N N . LYS A 1 111 ? -25.141 -11.078 -0.339 1 97.81 111 LYS A N 1
ATOM 880 C CA . LYS A 1 111 ? -25.391 -10.641 1.03 1 97.81 111 LYS A CA 1
ATOM 881 C C . LYS A 1 111 ? -25.125 -9.148 1.194 1 97.81 111 LYS A C 1
ATOM 883 O O . LYS A 1 111 ? -25.938 -8.422 1.755 1 97.81 111 LYS A O 1
ATOM 888 N N . LEU A 1 112 ? -24.031 -8.734 0.732 1 97.75 112 LEU A N 1
ATOM 889 C CA . LEU A 1 112 ? -23.641 -7.332 0.864 1 97.75 112 LEU A CA 1
ATOM 890 C C . LEU A 1 112 ? -24.578 -6.434 0.067 1 97.75 112 LEU A C 1
ATOM 892 O O . LEU A 1 112 ? -24.875 -5.305 0.475 1 97.75 112 LEU A O 1
ATOM 896 N N . ASN A 1 113 ? -25.031 -6.977 -1.107 1 97.69 113 ASN A N 1
ATOM 897 C CA . ASN A 1 113 ? -26 -6.227 -1.893 1 97.69 113 ASN A CA 1
ATOM 898 C C . ASN A 1 113 ? -27.297 -5.992 -1.11 1 97.69 113 ASN A C 1
ATOM 900 O O . ASN A 1 113 ? -27.828 -4.883 -1.11 1 97.69 113 ASN A O 1
ATOM 904 N N . LYS A 1 114 ? -27.734 -7 -0.451 1 97.81 114 LYS A N 1
ATOM 905 C CA . LYS A 1 114 ? -28.938 -6.879 0.375 1 97.81 114 LYS A CA 1
ATOM 906 C C . LYS A 1 114 ? -28.734 -5.859 1.491 1 97.81 114 LYS A C 1
ATOM 908 O O . LYS A 1 114 ? -29.594 -5.008 1.729 1 97.81 114 LYS A O 1
ATOM 913 N N . GLU A 1 115 ? -27.531 -5.891 2.094 1 97.44 115 GLU A N 1
ATOM 914 C CA . GLU A 1 115 ? -27.219 -4.949 3.166 1 97.44 115 GLU A CA 1
ATOM 915 C C . GLU A 1 115 ? -27.125 -3.521 2.637 1 97.44 115 GLU A C 1
ATOM 917 O O . GLU A 1 115 ? -27.594 -2.582 3.285 1 97.44 115 GLU A O 1
ATOM 922 N N . SER A 1 116 ? -26.547 -3.408 1.492 1 97.94 116 SER A N 1
ATOM 923 C CA . SER A 1 116 ? -26.406 -2.092 0.879 1 97.94 116 SER A CA 1
ATOM 924 C C . SER A 1 116 ? -27.766 -1.468 0.583 1 97.94 116 SER A C 1
ATOM 926 O O . SER A 1 116 ? -27.969 -0.271 0.798 1 97.94 116 SER A O 1
ATOM 928 N N . LEU A 1 117 ? -28.672 -2.26 0.108 1 97.62 117 LEU A N 1
ATOM 929 C CA . LEU A 1 117 ? -30.016 -1.774 -0.203 1 97.62 117 LEU A CA 1
ATOM 930 C C . LEU A 1 117 ? -30.734 -1.312 1.061 1 97.62 117 LEU A C 1
ATOM 932 O O . LEU A 1 117 ? -31.406 -0.284 1.052 1 97.62 117 LEU A O 1
ATOM 936 N N . GLN A 1 118 ? -30.516 -2.006 2.121 1 97.69 118 GLN A N 1
ATOM 937 C CA . GLN A 1 118 ? -31.109 -1.632 3.402 1 97.69 118 GLN A CA 1
ATOM 938 C C . GLN A 1 118 ? -30.547 -0.305 3.9 1 97.69 118 GLN A C 1
ATOM 940 O O . GLN A 1 118 ? -31.281 0.559 4.363 1 97.69 118 GLN A O 1
ATOM 945 N N . ILE A 1 119 ? -29.266 -0.182 3.756 1 98.12 119 ILE A N 1
ATOM 946 C CA . ILE A 1 119 ? -28.609 1.035 4.223 1 98.12 119 ILE A CA 1
ATOM 947 C C . ILE A 1 119 ? -29.047 2.219 3.361 1 98.12 119 ILE A C 1
ATOM 949 O O . ILE A 1 119 ? -29.25 3.324 3.871 1 98.12 119 ILE A O 1
ATOM 953 N N . GLN A 1 120 ? -29.156 1.995 2.105 1 98 120 GLN A N 1
ATOM 954 C CA . GLN A 1 120 ? -29.625 3.037 1.199 1 98 120 GLN A CA 1
ATOM 955 C C . GLN A 1 120 ? -31.016 3.527 1.597 1 98 120 GLN A C 1
ATOM 957 O O . GLN A 1 120 ? -31.297 4.727 1.542 1 98 120 GLN A O 1
ATOM 962 N N . GLU A 1 121 ? -31.859 2.602 1.947 1 97.94 121 GLU A N 1
ATOM 963 C CA . GLU A 1 121 ? -33.188 2.969 2.398 1 97.94 121 GLU A CA 1
ATOM 964 C C . GLU A 1 121 ? -33.156 3.807 3.674 1 97.94 121 GLU A C 1
ATOM 966 O O . GLU A 1 121 ? -33.875 4.793 3.807 1 97.94 121 GLU A O 1
ATOM 971 N N . ILE A 1 122 ? -32.281 3.426 4.52 1 97.5 122 ILE A N 1
ATOM 972 C CA . ILE A 1 122 ? -32.094 4.168 5.766 1 97.5 122 ILE A CA 1
ATOM 973 C C . ILE A 1 122 ? -31.625 5.586 5.457 1 97.5 122 ILE A C 1
ATOM 975 O O . ILE A 1 122 ? -32.125 6.559 6.016 1 97.5 122 ILE A O 1
ATOM 979 N N . ILE A 1 123 ? -30.656 5.664 4.598 1 98 123 ILE A N 1
ATOM 980 C CA . ILE A 1 123 ? -30.109 6.961 4.207 1 98 123 ILE A CA 1
ATOM 981 C C . ILE A 1 123 ? -31.219 7.828 3.611 1 98 123 ILE A C 1
ATOM 983 O O . ILE A 1 123 ? -31.328 9.016 3.926 1 98 123 ILE A O 1
ATOM 987 N N . LYS A 1 124 ? -32.031 7.273 2.791 1 97.38 124 LYS A N 1
ATOM 988 C CA . LYS A 1 124 ? -33.156 7.992 2.188 1 97.38 124 LYS A CA 1
ATOM 989 C C . LYS A 1 124 ? -34.125 8.516 3.254 1 97.38 124 LYS A C 1
ATOM 991 O O . LYS A 1 124 ? -34.5 9.68 3.219 1 97.38 124 LYS A O 1
ATOM 996 N N . GLU A 1 125 ? -34.469 7.699 4.16 1 96.44 125 GLU A N 1
ATOM 997 C CA . GLU A 1 125 ? -35.344 8.078 5.254 1 96.44 125 GLU A CA 1
ATOM 998 C C . GLU A 1 125 ? -34.75 9.203 6.094 1 96.44 125 GLU A C 1
ATOM 1000 O O . GLU A 1 125 ? -35.438 10.172 6.434 1 96.44 125 GLU A O 1
ATOM 1005 N N . LYS A 1 126 ? -33.5 9.039 6.375 1 96 126 LYS A N 1
ATOM 1006 C CA . LYS A 1 126 ? -32.812 10.039 7.184 1 96 126 LYS A CA 1
ATOM 1007 C C . LYS A 1 126 ? -32.719 11.375 6.445 1 96 126 LYS A C 1
ATOM 1009 O O . LYS A 1 126 ? -32.844 12.438 7.051 1 96 126 LYS A O 1
ATOM 1014 N N . ASN A 1 127 ? -32.531 11.328 5.203 1 96.5 127 ASN A N 1
ATOM 1015 C CA . ASN A 1 127 ? -32.5 12.531 4.387 1 96.5 127 ASN A CA 1
ATOM 1016 C C . ASN A 1 127 ? -33.844 13.242 4.395 1 96.5 127 ASN A C 1
ATOM 1018 O O . ASN A 1 127 ? -33.906 14.469 4.508 1 96.5 127 ASN A O 1
ATOM 1022 N N . GLN A 1 128 ? -34.875 12.508 4.281 1 95.56 128 GLN A N 1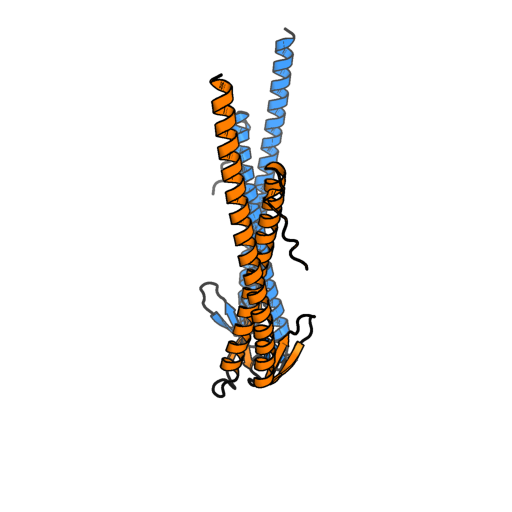
ATOM 1023 C CA . GLN A 1 128 ? -36.219 13.078 4.328 1 95.56 128 GLN A CA 1
ATOM 1024 C C . GLN A 1 128 ? -36.5 13.734 5.676 1 95.56 128 GLN A C 1
ATOM 1026 O O . GLN A 1 128 ? -37.031 14.828 5.738 1 95.56 128 GLN A O 1
ATOM 1031 N N . SER A 1 129 ? -36.031 13.109 6.68 1 93.38 129 SER A N 1
ATOM 1032 C CA . SER A 1 129 ? -36.188 13.672 8.016 1 93.38 129 SER A CA 1
ATOM 1033 C C . SER A 1 129 ? -35.375 14.953 8.172 1 93.38 129 SER A C 1
ATOM 1035 O O . SER A 1 129 ? -35.875 15.922 8.766 1 93.38 129 SER A O 1
ATOM 1037 N N . SER A 1 130 ? -34.156 14.82 7.699 1 94.38 130 SER A N 1
ATOM 1038 C CA . SER A 1 130 ? -33.312 15.992 7.766 1 94.38 130 SER A CA 1
ATOM 1039 C C . SER A 1 130 ? -33.938 17.172 7.047 1 94.38 130 SER A C 1
ATOM 1041 O O . SER A 1 130 ? -33.938 18.297 7.57 1 94.38 130 SER A O 1
ATOM 1043 N N . LEU A 1 131 ? -34.531 17 5.953 1 93.69 131 LEU A N 1
ATOM 1044 C CA . LEU A 1 131 ? -35.188 18.047 5.16 1 93.69 131 LEU A CA 1
ATOM 1045 C C . LEU A 1 131 ? -36.406 18.578 5.875 1 93.69 131 LEU A C 1
ATOM 1047 O O . LEU A 1 131 ? -36.656 19.797 5.883 1 93.69 131 LEU A O 1
ATOM 1051 N N . ALA A 1 132 ? -37.156 17.656 6.438 1 92.69 132 ALA A N 1
ATOM 1052 C CA . ALA A 1 132 ? -38.344 18.062 7.18 1 92.69 132 ALA A CA 1
ATOM 1053 C C . ALA A 1 132 ? -37.969 18.969 8.352 1 92.69 132 ALA A C 1
ATOM 1055 O O . ALA A 1 132 ? -38.625 19.984 8.586 1 92.69 132 ALA A O 1
ATOM 1056 N N . ILE A 1 133 ? -36.906 18.609 9.016 1 94.44 133 ILE A N 1
ATOM 1057 C CA . ILE A 1 133 ? -36.469 19.391 10.164 1 94.44 133 ILE A CA 1
ATOM 1058 C C . ILE A 1 133 ? -35.938 20.75 9.695 1 94.44 133 ILE A C 1
ATOM 1060 O O . ILE A 1 133 ? -36.25 21.781 10.312 1 94.44 133 ILE A O 1
ATOM 1064 N N . GLU A 1 134 ? -35.25 20.75 8.672 1 93.56 134 GLU A N 1
ATOM 1065 C CA . GLU A 1 134 ? -34.75 22 8.102 1 93.56 134 GLU A CA 1
ATOM 1066 C C . GLU A 1 134 ? -35.875 22.938 7.727 1 93.56 134 GLU A C 1
ATOM 1068 O O . GLU A 1 134 ? -35.812 24.141 7.98 1 93.56 134 GLU A O 1
ATOM 1073 N N . ASN A 1 135 ? -36.906 22.422 7.145 1 93.19 135 ASN A N 1
ATOM 1074 C CA . ASN A 1 135 ? -38.062 23.203 6.77 1 93.19 135 ASN A CA 1
ATOM 1075 C C . ASN A 1 135 ? -38.781 23.781 7.992 1 93.19 135 ASN A C 1
ATOM 1077 O O . ASN A 1 135 ? -39.188 24.938 7.988 1 93.19 135 ASN A O 1
ATOM 1081 N N . GLN A 1 136 ? -38.844 23.016 9.062 1 90.94 136 GLN A N 1
ATOM 1082 C CA . GLN A 1 136 ? -39.469 23.484 10.297 1 90.94 136 GLN A CA 1
ATOM 1083 C C . GLN A 1 136 ? -38.625 24.594 10.93 1 90.94 136 GLN A C 1
ATOM 1085 O O . GLN A 1 136 ? -39.188 25.562 11.453 1 90.94 136 GLN A O 1
ATOM 1090 N N . LEU A 1 137 ? -37.344 24.344 10.875 1 92.62 137 LEU A N 1
ATOM 1091 C CA . LEU A 1 137 ? -36.469 25.359 11.43 1 92.62 137 LEU A CA 1
ATOM 1092 C C . LEU A 1 137 ? -36.562 26.672 10.641 1 92.62 137 LEU A C 1
ATOM 1094 O O . LEU A 1 137 ? -36.531 27.75 11.219 1 92.62 137 LEU A O 1
ATOM 1098 N N . ARG A 1 138 ? -36.719 26.578 9.391 1 92.5 138 ARG A N 1
ATOM 1099 C CA . ARG A 1 138 ? -36.875 27.734 8.531 1 92.5 138 ARG A CA 1
ATOM 1100 C C . ARG A 1 138 ? -38.188 28.469 8.852 1 92.5 138 ARG A C 1
ATOM 1102 O O . ARG A 1 138 ? -38.219 29.703 8.961 1 92.5 138 ARG A O 1
ATOM 1109 N N . ILE A 1 139 ? -39.25 27.781 9.07 1 90 139 ILE A N 1
ATOM 1110 C CA . ILE A 1 139 ? -40.562 28.359 9.398 1 90 139 ILE A CA 1
ATOM 1111 C C . ILE A 1 139 ? -40.469 29.062 10.75 1 90 139 ILE A C 1
ATOM 1113 O O . ILE A 1 139 ? -41 30.172 10.898 1 90 139 ILE A O 1
ATOM 1117 N N . ALA A 1 140 ? -39.812 28.406 11.711 1 87.12 140 ALA A N 1
ATOM 1118 C CA . ALA A 1 140 ? -39.656 28.984 13.039 1 87.12 140 ALA A CA 1
ATOM 1119 C C . ALA A 1 140 ? -38.875 30.281 12.977 1 87.12 140 ALA A C 1
ATOM 1121 O O . ALA A 1 140 ? -39.188 31.25 13.672 1 87.12 140 ALA A O 1
ATOM 1122 N N . ALA A 1 141 ? -37.906 30.266 12.18 1 90.12 141 ALA A N 1
ATOM 1123 C CA . ALA A 1 141 ? -37.062 31.453 12.031 1 90.12 141 ALA A CA 1
ATOM 1124 C C . ALA A 1 141 ? -37.875 32.594 11.422 1 90.12 141 ALA A C 1
ATOM 1126 O O . ALA A 1 141 ? -37.75 33.75 11.859 1 90.12 141 ALA A O 1
ATOM 1127 N N . ILE A 1 142 ? -38.688 32.312 10.438 1 90.19 142 ILE A N 1
ATOM 1128 C CA . ILE A 1 142 ? -39.531 33.312 9.781 1 90.19 142 ILE A CA 1
ATOM 1129 C C . ILE A 1 142 ? -40.531 33.906 10.781 1 90.19 142 ILE A C 1
ATOM 1131 O O . ILE A 1 142 ? -40.688 35.125 10.859 1 90.19 142 ILE A O 1
ATOM 1135 N N . LYS A 1 143 ? -41.094 33.094 11.633 1 86.69 143 LYS A N 1
ATOM 1136 C CA . LYS A 1 143 ? -42.031 33.531 12.641 1 86.69 143 LYS A CA 1
ATOM 1137 C C . LYS A 1 143 ? -41.375 34.406 13.688 1 86.69 143 LYS A C 1
ATOM 1139 O O . LYS A 1 143 ? -41.938 35.438 14.117 1 86.69 143 LYS A O 1
ATOM 1144 N N . GLN A 1 144 ? -40.219 34 14.062 1 85.06 144 GLN A N 1
ATOM 1145 C CA . GLN A 1 144 ? -39.469 34.75 15.055 1 85.06 144 GLN A CA 1
ATOM 1146 C C . GLN A 1 144 ? -39.125 36.156 14.516 1 85.06 144 GLN A C 1
ATOM 1148 O O . GLN A 1 144 ? -39.219 37.156 15.242 1 85.06 144 GLN A O 1
ATOM 1153 N N . HIS A 1 145 ? -38.781 36.156 13.25 1 87.88 145 HIS A N 1
ATOM 1154 C CA . HIS A 1 145 ? -38.438 37.438 12.633 1 87.88 145 HIS A CA 1
ATOM 1155 C C . HIS A 1 145 ? -39.688 38.344 12.523 1 87.88 145 HIS A C 1
ATOM 1157 O O . HIS A 1 145 ? -39.594 39.531 12.766 1 87.88 145 HIS A O 1
ATOM 1163 N N . GLU A 1 146 ? -40.812 37.781 12.234 1 87.06 146 GLU A N 1
ATOM 1164 C CA . GLU A 1 146 ? -42.031 38.562 12.133 1 87.06 146 GLU A CA 1
ATOM 1165 C C . GLU A 1 146 ? -42.469 39.094 13.5 1 87.06 146 GLU A C 1
ATOM 1167 O O . GLU A 1 146 ? -42.938 40.219 13.602 1 87.06 146 GLU A O 1
ATOM 1172 N N . GLN A 1 147 ? -42.25 38.344 14.508 1 83.44 147 GLN A N 1
ATOM 1173 C CA . GLN A 1 147 ? -42.594 38.781 15.859 1 83.44 147 GLN A CA 1
ATOM 1174 C C . GLN A 1 147 ? -41.688 39.875 16.359 1 83.44 147 GLN A C 1
ATOM 1176 O O . GLN A 1 147 ? -42.156 40.812 17.016 1 83.44 147 GLN A O 1
ATOM 1181 N N . MET A 1 148 ? -40.406 39.656 16.062 1 81.75 148 MET A N 1
ATOM 1182 C CA . MET A 1 148 ? -39.469 40.688 16.469 1 81.75 148 MET A CA 1
ATOM 1183 C C . MET A 1 148 ? -39.75 42 15.742 1 81.75 148 MET A C 1
ATOM 1185 O O . MET A 1 148 ? -39.656 43.062 16.344 1 81.75 148 MET A O 1
ATOM 1189 N N . ALA A 1 149 ? -40.125 42 14.477 1 85.44 149 ALA A N 1
ATOM 1190 C CA . ALA A 1 149 ? -40.438 43.188 13.695 1 85.44 149 ALA A CA 1
ATOM 1191 C C . ALA A 1 149 ? -41.719 43.844 14.211 1 85.44 149 ALA A C 1
ATOM 1193 O O . ALA A 1 149 ? -41.781 45.094 14.266 1 85.44 149 ALA A O 1
ATOM 1194 N N . ALA A 1 150 ? -42.656 43.125 14.609 1 80.06 150 ALA A N 1
ATOM 1195 C CA . ALA A 1 150 ? -43.906 43.656 15.133 1 80.06 150 ALA A CA 1
ATOM 1196 C C . ALA A 1 150 ? -43.688 44.312 16.5 1 80.06 150 ALA A C 1
ATOM 1198 O O . ALA A 1 150 ? -44.312 45.344 16.812 1 80.06 150 ALA A O 1
ATOM 1199 N N . ALA A 1 151 ? -42.75 43.812 17.25 1 79.81 151 ALA A N 1
ATOM 1200 C CA . ALA A 1 151 ? -42.469 44.344 18.578 1 79.81 151 ALA A CA 1
ATOM 1201 C C . ALA A 1 151 ? -41.75 45.688 18.484 1 79.81 151 ALA A C 1
ATOM 1203 O O . ALA A 1 151 ? -41.938 46.562 19.328 1 79.81 151 ALA A O 1
ATOM 1204 N N . GLN A 1 152 ? -40.969 45.875 17.609 1 72.62 152 GLN A N 1
ATOM 1205 C CA . GLN A 1 152 ? -40.219 47.125 17.453 1 72.62 152 GLN A CA 1
ATOM 1206 C C . GLN A 1 152 ? -41.125 48.219 16.922 1 72.62 152 GLN A C 1
ATOM 1208 O O . GLN A 1 152 ? -40.875 49.406 17.172 1 72.62 152 GLN A O 1
ATOM 1213 N N . LYS A 1 153 ? -42.094 47.938 16.188 1 78.69 153 LYS A N 1
ATOM 1214 C CA . LYS A 1 153 ? -42.969 48.969 15.633 1 78.69 153 LYS A CA 1
ATOM 1215 C C . LYS A 1 153 ? -43.969 49.438 16.672 1 78.69 153 LYS A C 1
ATOM 1217 O O . LYS A 1 153 ? -44.531 50.562 16.578 1 78.69 153 LYS A O 1
ATOM 1222 N N . SER A 1 154 ? -44.281 48.75 17.609 1 62.06 154 SER A N 1
ATOM 1223 C CA . SER A 1 154 ? -45.125 49.25 18.672 1 62.06 154 SER A CA 1
ATOM 1224 C C . SER A 1 154 ? -44.312 50.062 19.688 1 62.06 154 SER A C 1
ATOM 1226 O O . SER A 1 154 ? -43.25 49.625 20.094 1 62.06 154 SER A O 1
ATOM 1228 N N . MET B 1 1 ? 31.312 22.031 -4.207 1 33.94 1 MET B N 1
ATOM 1229 C CA . MET B 1 1 ? 30.594 23.219 -3.764 1 33.94 1 MET B CA 1
ATOM 1230 C C . MET B 1 1 ? 31.297 23.859 -2.561 1 33.94 1 MET B C 1
ATOM 1232 O O . MET B 1 1 ? 31.609 23.172 -1.591 1 33.94 1 MET B O 1
ATOM 1236 N N . SER B 1 2 ? 32.125 24.781 -2.773 1 38.59 2 SER B N 1
ATOM 1237 C CA . SER B 1 2 ? 33.031 25.5 -1.883 1 38.59 2 SER B CA 1
ATOM 1238 C C . SER B 1 2 ? 32.312 25.922 -0.603 1 38.59 2 SER B C 1
ATOM 1240 O O . SER B 1 2 ? 31.234 26.516 -0.653 1 38.59 2 SER B O 1
ATOM 1242 N N . SER B 1 3 ? 32.312 25.125 0.449 1 45.06 3 SER B N 1
ATOM 1243 C CA . SER B 1 3 ? 31.891 25.578 1.774 1 45.06 3 SER B CA 1
ATOM 1244 C C . SER B 1 3 ? 32.375 26.984 2.066 1 45.06 3 SER B C 1
ATOM 1246 O O . SER B 1 3 ? 33.562 27.203 2.273 1 45.06 3 SER B O 1
ATOM 1248 N N . GLN B 1 4 ? 31.984 27.938 1.416 1 47.28 4 GLN B N 1
ATOM 1249 C CA . GLN B 1 4 ? 32.312 29.312 1.79 1 47.28 4 GLN B CA 1
ATOM 1250 C C . GLN B 1 4 ? 32.188 29.516 3.299 1 47.28 4 GLN B C 1
ATOM 1252 O O . GLN B 1 4 ? 31.125 29.297 3.881 1 47.28 4 GLN B O 1
ATOM 1257 N N . LYS B 1 5 ? 33.312 29.312 3.969 1 56.44 5 LYS B N 1
ATOM 1258 C CA . LYS B 1 5 ? 33.469 29.578 5.398 1 56.44 5 LYS B CA 1
ATOM 1259 C C . LYS B 1 5 ? 32.938 30.984 5.738 1 56.44 5 LYS B C 1
ATOM 1261 O O . LYS B 1 5 ? 33.531 31.984 5.285 1 56.44 5 LYS B O 1
ATOM 1266 N N . ILE B 1 6 ? 31.781 31.156 5.848 1 58.62 6 ILE B N 1
ATOM 1267 C CA . ILE B 1 6 ? 31.266 32.438 6.293 1 58.62 6 ILE B CA 1
ATOM 1268 C C . ILE B 1 6 ? 31.938 32.844 7.598 1 58.62 6 ILE B C 1
ATOM 1270 O O . ILE B 1 6 ? 32.062 32.062 8.523 1 58.62 6 ILE B O 1
ATOM 1274 N N . ASP B 1 7 ? 32.75 33.875 7.508 1 67.38 7 ASP B N 1
ATOM 1275 C CA . ASP B 1 7 ? 33.312 34.469 8.719 1 67.38 7 ASP B CA 1
ATOM 1276 C C . ASP B 1 7 ? 32.219 34.938 9.664 1 67.38 7 ASP B C 1
ATOM 1278 O O . ASP B 1 7 ? 31.625 36 9.461 1 67.38 7 ASP B O 1
ATOM 1282 N N . LEU B 1 8 ? 31.875 34.219 10.688 1 68.75 8 LEU B N 1
ATOM 1283 C CA . LEU B 1 8 ? 30.781 34.406 11.617 1 68.75 8 LEU B CA 1
ATOM 1284 C C . LEU B 1 8 ? 31.031 35.625 12.492 1 68.75 8 LEU B C 1
ATOM 1286 O O . LEU B 1 8 ? 30.078 36.219 13.016 1 68.75 8 LEU B O 1
ATOM 1290 N N . THR B 1 9 ? 32.344 35.938 12.547 1 71.38 9 THR B N 1
ATOM 1291 C CA . THR B 1 9 ? 32.688 37.031 13.469 1 71.38 9 THR B CA 1
ATOM 1292 C C . THR B 1 9 ? 32.25 38.375 12.898 1 71.38 9 THR B C 1
ATOM 1294 O O . THR B 1 9 ? 32.156 39.375 13.633 1 71.38 9 THR B O 1
ATOM 1297 N N . GLN B 1 10 ? 31.969 38.344 11.578 1 77.25 10 GLN B N 1
ATOM 1298 C CA . GLN B 1 10 ? 31.656 39.594 10.93 1 77.25 10 GLN B CA 1
ATOM 1299 C C . GLN B 1 10 ? 30.141 39.812 10.82 1 77.25 10 GLN B C 1
ATOM 1301 O O . GLN B 1 10 ? 29.672 40.844 10.375 1 77.25 10 GLN B O 1
ATOM 1306 N N . LEU B 1 11 ? 29.422 38.844 11.289 1 83 11 LEU B N 1
ATOM 1307 C CA . LEU B 1 11 ? 27.969 38.906 11.117 1 83 11 LEU B CA 1
ATOM 1308 C C . LEU B 1 11 ? 27.297 39.375 12.398 1 83 11 LEU B C 1
ATOM 1310 O O . LEU B 1 11 ? 27.766 39.094 13.5 1 83 11 LEU B O 1
ATOM 1314 N N . ASN B 1 12 ? 26.375 40.281 12.242 1 87.06 12 ASN B N 1
ATOM 1315 C CA . ASN B 1 12 ? 25.594 40.719 13.406 1 87.06 12 ASN B CA 1
ATOM 1316 C C . ASN B 1 12 ? 24.547 39.656 13.781 1 87.06 12 ASN B C 1
ATOM 1318 O O . ASN B 1 12 ? 24.344 38.688 13.062 1 87.06 12 ASN B O 1
ATOM 1322 N N . PRO B 1 13 ? 23.906 39.75 14.914 1 88.38 13 PRO B N 1
ATOM 1323 C CA . PRO B 1 13 ? 22.984 38.719 15.43 1 88.38 13 PRO B CA 1
ATOM 1324 C C . PRO B 1 13 ? 21.828 38.438 14.469 1 88.38 13 PRO B C 1
ATOM 1326 O O . PRO B 1 13 ? 21.406 37.281 14.344 1 88.38 13 PRO B O 1
ATOM 1329 N N . GLU B 1 14 ? 21.391 39.469 13.875 1 91.12 14 GLU B N 1
ATOM 1330 C CA . GLU B 1 14 ? 20.297 39.281 12.914 1 91.12 14 GLU B CA 1
ATOM 1331 C C . GLU B 1 14 ? 20.75 38.438 11.742 1 91.12 14 GLU B C 1
ATOM 1333 O O . GLU B 1 14 ? 20.047 37.5 11.32 1 91.12 14 GLU B O 1
ATOM 1338 N N . GLN B 1 15 ? 21.938 38.75 11.234 1 91.44 15 GLN B N 1
ATOM 1339 C CA . GLN B 1 15 ? 22.516 38 10.141 1 91.44 15 GLN B CA 1
ATOM 1340 C C . GLN B 1 15 ? 22.797 36.562 10.57 1 91.44 15 GLN B C 1
ATOM 1342 O O . GLN B 1 15 ? 22.562 35.625 9.797 1 91.44 15 GLN B O 1
ATOM 1347 N N . LEU B 1 16 ? 23.219 36.312 11.75 1 92.62 16 LEU B N 1
ATOM 1348 C CA . LEU B 1 16 ? 23.516 35 12.281 1 92.62 16 LEU B CA 1
ATOM 1349 C C . LEU B 1 16 ? 22.25 34.156 12.367 1 92.62 16 LEU B C 1
ATOM 1351 O O . LEU B 1 16 ? 22.266 32.969 12.078 1 92.62 16 LEU B O 1
ATOM 1355 N N . THR B 1 17 ? 21.203 34.844 12.734 1 93.38 17 THR B N 1
ATOM 1356 C CA . THR B 1 17 ? 19.922 34.156 12.859 1 93.38 17 THR B CA 1
ATOM 1357 C C . THR B 1 17 ? 19.469 33.625 11.5 1 93.38 17 THR B C 1
ATOM 1359 O O . THR B 1 17 ? 18.969 32.5 11.398 1 93.38 17 THR B O 1
ATOM 1362 N N . VAL B 1 18 ? 19.625 34.438 10.492 1 94.06 18 VAL B N 1
ATOM 1363 C CA . VAL B 1 18 ? 19.219 34.031 9.141 1 94.06 18 VAL B CA 1
ATOM 1364 C C . VAL B 1 18 ? 20.078 32.875 8.672 1 94.06 18 VAL B C 1
ATOM 1366 O O . VAL B 1 18 ? 19.562 31.906 8.102 1 94.06 18 VAL B O 1
ATOM 1369 N N . VAL B 1 19 ? 21.391 32.938 8.898 1 93.12 19 VAL B N 1
ATOM 1370 C CA . VAL B 1 19 ? 22.297 31.875 8.516 1 93.12 19 VAL B CA 1
ATOM 1371 C C . VAL B 1 19 ? 21.953 30.594 9.258 1 93.12 19 VAL B C 1
ATOM 1373 O O . VAL B 1 19 ? 21.984 29.5 8.688 1 93.12 19 VAL B O 1
ATOM 1376 N N . LYS B 1 20 ? 21.609 30.734 10.523 1 94.19 20 LYS B N 1
ATOM 1377 C CA . LYS B 1 20 ? 21.219 29.578 11.328 1 94.19 20 LYS B CA 1
ATOM 1378 C C . LYS B 1 20 ? 19.984 28.891 10.734 1 94.19 20 LYS B C 1
ATOM 1380 O O . LYS B 1 20 ? 19.922 27.672 10.648 1 94.19 20 LYS B O 1
ATOM 1385 N N . GLN B 1 21 ? 19.031 29.719 10.375 1 95.5 21 GLN B N 1
ATOM 1386 C CA . GLN B 1 21 ? 17.812 29.188 9.781 1 95.5 21 GLN B CA 1
ATOM 1387 C C . GLN B 1 21 ? 18.109 28.422 8.5 1 95.5 21 GLN B C 1
ATOM 1389 O O . GLN B 1 21 ? 17.547 27.359 8.266 1 95.5 21 GLN B O 1
ATOM 1394 N N . GLN B 1 22 ? 19.047 28.969 7.75 1 95.62 22 GLN B N 1
ATOM 1395 C CA . GLN B 1 22 ? 19.438 28.297 6.52 1 95.62 22 GLN B CA 1
ATOM 1396 C C . GLN B 1 22 ? 20.109 26.953 6.82 1 95.62 22 GLN B C 1
ATOM 1398 O O . GLN B 1 22 ? 19.797 25.953 6.18 1 95.62 22 GLN B O 1
ATOM 1403 N N . ILE B 1 23 ? 20.922 26.984 7.734 1 96.06 23 ILE B N 1
ATOM 1404 C CA . ILE B 1 23 ? 21.656 25.766 8.086 1 96.06 23 ILE B CA 1
ATOM 1405 C C . ILE B 1 23 ? 20.688 24.719 8.633 1 96.06 23 ILE B C 1
ATOM 1407 O O . ILE B 1 23 ? 20.797 23.531 8.305 1 96.06 23 ILE B O 1
ATOM 1411 N N . ASP B 1 24 ? 19.75 25.188 9.391 1 95.81 24 ASP B N 1
ATOM 1412 C CA . ASP B 1 24 ? 18.766 24.281 9.961 1 95.81 24 ASP B CA 1
ATOM 1413 C C . ASP B 1 24 ? 17.922 23.625 8.859 1 95.81 24 ASP B C 1
ATOM 1415 O O . ASP B 1 24 ? 17.625 22.438 8.922 1 95.81 24 ASP B O 1
ATOM 1419 N N . GLN B 1 25 ? 17.594 24.422 7.898 1 97.06 25 GLN B N 1
ATOM 1420 C CA . GLN B 1 25 ? 16.844 23.891 6.758 1 97.06 25 GLN B CA 1
ATOM 1421 C C . GLN B 1 25 ? 17.672 22.859 5.992 1 97.06 25 GLN B C 1
ATOM 1423 O O . GLN B 1 25 ? 17.156 21.812 5.59 1 97.06 25 GLN B O 1
ATOM 1428 N N . GLU B 1 26 ? 18.906 23.156 5.82 1 97.12 26 GLU B N 1
ATOM 1429 C CA . GLU B 1 26 ? 19.797 22.219 5.141 1 97.12 26 GLU B CA 1
ATOM 1430 C C . GLU B 1 26 ? 19.938 20.922 5.938 1 97.12 26 GLU B C 1
ATOM 1432 O O . GLU B 1 26 ? 19.906 19.828 5.367 1 97.12 26 GLU B O 1
ATOM 1437 N N . LEU B 1 27 ? 20.109 21.125 7.16 1 96.94 27 LEU B N 1
ATOM 1438 C CA . LEU B 1 27 ? 20.234 19.953 8.031 1 96.94 27 LEU B CA 1
ATOM 1439 C C . LEU B 1 27 ? 19 19.062 7.918 1 96.94 27 LEU B C 1
ATOM 1441 O O . LEU B 1 27 ? 19.141 17.828 7.824 1 96.94 27 LEU B O 1
ATOM 1445 N N . GLN B 1 28 ? 17.875 19.672 7.902 1 97.56 28 GLN B N 1
ATOM 1446 C CA . GLN B 1 28 ? 16.656 18.906 7.742 1 97.56 28 GLN B CA 1
ATOM 1447 C C . GLN B 1 28 ? 16.625 18.156 6.41 1 97.56 28 GLN B C 1
ATOM 1449 O O . GLN B 1 28 ? 16.297 16.969 6.355 1 97.56 28 GLN B O 1
ATOM 1454 N N . HIS B 1 29 ? 17.078 18.859 5.402 1 97.75 29 HIS B N 1
ATOM 1455 C CA . HIS B 1 29 ? 17.094 18.297 4.055 1 97.75 29 HIS B CA 1
ATOM 1456 C C . HIS B 1 29 ? 18.031 17.109 3.969 1 97.75 29 HIS B C 1
ATOM 1458 O O . HIS B 1 29 ? 17.641 16.031 3.48 1 97.75 29 HIS B O 1
ATOM 1464 N N . PHE B 1 30 ? 19.156 17.234 4.473 1 97.81 30 PHE B N 1
ATOM 1465 C CA . PHE B 1 30 ? 20.156 16.188 4.363 1 97.81 30 PHE B CA 1
ATOM 1466 C C . PHE B 1 30 ? 19.781 15 5.246 1 97.81 30 PHE B C 1
ATOM 1468 O O . PHE B 1 30 ? 20.047 13.852 4.891 1 97.81 30 PHE B O 1
ATOM 1475 N N . THR B 1 31 ? 19.203 15.289 6.371 1 98.06 31 THR B N 1
ATOM 1476 C CA . THR B 1 31 ? 18.75 14.219 7.25 1 98.06 31 THR B CA 1
ATOM 1477 C C . THR B 1 31 ? 17.688 13.375 6.566 1 98.06 31 THR B C 1
ATOM 1479 O O . THR B 1 31 ? 17.719 12.141 6.621 1 98.06 31 THR B O 1
ATOM 1482 N N . GLN B 1 32 ? 16.781 14.055 5.879 1 98 32 GLN B N 1
ATOM 1483 C CA . GLN B 1 32 ? 15.75 13.344 5.129 1 98 32 GLN B CA 1
ATOM 1484 C C . GLN B 1 32 ? 16.359 12.516 4 1 98 32 GLN B C 1
ATOM 1486 O O . GLN B 1 32 ? 15.93 11.383 3.758 1 98 32 GLN B O 1
ATOM 1491 N N . SER B 1 33 ? 17.312 13.102 3.369 1 97.19 33 SER B N 1
ATOM 1492 C CA . SER B 1 33 ? 18 12.398 2.281 1 97.19 33 SER B CA 1
ATOM 1493 C C . SER B 1 33 ? 18.703 11.141 2.785 1 97.19 33 SER B C 1
ATOM 1495 O O . SER B 1 33 ? 18.625 10.094 2.146 1 97.19 33 SER B O 1
ATOM 1497 N N . LEU B 1 34 ? 19.297 11.32 3.889 1 98.06 34 LEU B N 1
ATOM 1498 C CA . LEU B 1 34 ? 20 10.195 4.48 1 98.06 34 LEU B CA 1
ATOM 1499 C C . LEU B 1 34 ? 19.031 9.062 4.824 1 98.06 34 LEU B C 1
ATOM 1501 O O . LEU B 1 34 ? 19.344 7.891 4.598 1 98.06 34 LEU B O 1
ATOM 1505 N N . HIS B 1 35 ? 17.938 9.422 5.352 1 98.12 35 HIS B N 1
ATOM 1506 C CA . HIS B 1 35 ? 16.922 8.43 5.668 1 98.12 35 HIS B CA 1
ATOM 1507 C C . HIS B 1 35 ? 16.469 7.676 4.414 1 98.12 35 HIS B C 1
ATOM 1509 O O . HIS B 1 35 ? 16.391 6.449 4.422 1 98.12 35 HIS B O 1
ATOM 1515 N N . ALA B 1 36 ? 16.219 8.438 3.393 1 97.31 36 ALA B N 1
ATOM 1516 C CA . ALA B 1 36 ? 15.789 7.844 2.129 1 97.31 36 ALA B CA 1
ATOM 1517 C C . ALA B 1 36 ? 16.844 6.887 1.577 1 97.31 36 ALA B C 1
ATOM 1519 O O . ALA B 1 36 ? 16.5 5.812 1.068 1 97.31 36 ALA B O 1
ATOM 1520 N N . LEU B 1 37 ? 18.047 7.301 1.672 1 97.19 37 LEU B N 1
ATOM 1521 C CA . LEU B 1 37 ? 19.141 6.469 1.188 1 97.19 37 LEU B CA 1
ATOM 1522 C C . LEU B 1 37 ? 19.234 5.18 1.996 1 97.19 37 LEU B C 1
ATOM 1524 O O . LEU B 1 37 ? 19.438 4.102 1.43 1 97.19 37 LEU B O 1
ATOM 1528 N N . ASN B 1 38 ? 19.078 5.289 3.256 1 97.56 38 ASN B N 1
ATOM 1529 C CA . ASN B 1 38 ? 19.156 4.113 4.117 1 97.56 38 ASN B CA 1
ATOM 1530 C C . ASN B 1 38 ? 18.016 3.137 3.828 1 97.56 38 ASN B C 1
ATOM 1532 O O . ASN B 1 38 ? 18.219 1.921 3.836 1 97.56 38 ASN B O 1
ATOM 1536 N N . MET B 1 39 ? 16.891 3.686 3.562 1 96.94 39 MET B N 1
ATOM 1537 C CA . MET B 1 39 ? 15.75 2.842 3.205 1 96.94 39 MET B CA 1
ATOM 1538 C C . MET B 1 39 ? 16.016 2.096 1.901 1 96.94 39 MET B C 1
ATOM 1540 O O . MET B 1 39 ? 15.734 0.9 1.798 1 96.94 39 MET B O 1
ATOM 1544 N N . ALA B 1 40 ? 16.531 2.822 0.966 1 95.56 40 ALA B N 1
ATOM 1545 C CA . ALA B 1 40 ? 16.844 2.215 -0.326 1 95.56 40 ALA B CA 1
ATOM 1546 C C . ALA B 1 40 ? 17.875 1.111 -0.177 1 95.56 40 ALA B C 1
ATOM 1548 O O . ALA B 1 40 ? 17.719 0.02 -0.727 1 95.56 40 ALA B O 1
ATOM 1549 N N . ARG B 1 41 ? 18.859 1.356 0.549 1 96.56 41 ARG B N 1
ATOM 1550 C CA . ARG B 1 41 ? 19.906 0.371 0.803 1 96.56 41 ARG B CA 1
ATOM 1551 C C . ARG B 1 41 ? 19.328 -0.891 1.435 1 96.56 41 ARG B C 1
ATOM 1553 O O . ARG B 1 41 ? 19.688 -2.006 1.051 1 96.56 41 ARG B O 1
ATOM 1560 N N . SER B 1 42 ? 18.5 -0.699 2.357 1 97.25 42 SER B N 1
ATOM 1561 C CA . SER B 1 42 ? 17.875 -1.828 3.047 1 97.25 42 SER B CA 1
ATOM 1562 C C . SER B 1 42 ? 17.062 -2.684 2.082 1 97.25 42 SER B C 1
ATOM 1564 O O . SER B 1 42 ? 17.094 -3.914 2.162 1 97.25 42 SER B O 1
ATOM 1566 N N . LYS B 1 43 ? 16.359 -2.006 1.229 1 96.25 43 LYS B N 1
ATOM 1567 C CA . LYS B 1 43 ? 15.555 -2.719 0.238 1 96.25 43 LYS B CA 1
ATOM 1568 C C . LYS B 1 43 ? 16.438 -3.572 -0.67 1 96.25 43 LYS B C 1
ATOM 1570 O O . LYS B 1 43 ? 16.078 -4.703 -1.003 1 96.25 43 LYS B O 1
ATOM 1575 N N . PHE B 1 44 ? 17.547 -3.061 -1.057 1 97.06 44 PHE B N 1
ATOM 1576 C CA . PHE B 1 44 ? 18.453 -3.811 -1.92 1 97.06 44 PHE B CA 1
ATOM 1577 C C . PHE B 1 44 ? 19.094 -4.965 -1.159 1 97.06 44 PHE B C 1
ATOM 1579 O O . PHE B 1 44 ? 19.312 -6.039 -1.721 1 97.06 44 PHE B O 1
ATOM 1586 N N . LYS B 1 45 ? 19.391 -4.766 0.034 1 97.81 45 LYS B N 1
ATOM 1587 C CA . LYS B 1 45 ? 19.906 -5.852 0.859 1 97.81 45 LYS B CA 1
ATOM 1588 C C . LYS B 1 45 ? 18.891 -6.973 1.002 1 97.81 45 LYS B C 1
ATOM 1590 O O . LYS B 1 45 ? 19.234 -8.148 0.987 1 97.81 45 LYS B O 1
ATOM 1595 N N . GLU B 1 46 ? 17.688 -6.531 1.181 1 97.81 46 GLU B N 1
ATOM 1596 C CA . GLU B 1 46 ? 16.609 -7.516 1.243 1 97.81 46 GLU B CA 1
ATOM 1597 C C . GLU B 1 46 ? 16.547 -8.352 -0.029 1 97.81 46 GLU B C 1
ATOM 1599 O O . GLU B 1 46 ? 16.344 -9.57 0.031 1 97.81 46 GLU B O 1
ATOM 1604 N N . CYS B 1 47 ? 16.672 -7.691 -1.151 1 97.5 47 CYS B N 1
ATOM 1605 C CA . CYS B 1 47 ? 16.688 -8.406 -2.424 1 97.5 47 CYS B CA 1
ATOM 1606 C C . CYS B 1 47 ? 17.812 -9.445 -2.443 1 97.5 47 CYS B C 1
ATOM 1608 O O . CYS B 1 47 ? 17.594 -10.578 -2.865 1 97.5 47 CYS B O 1
ATOM 1610 N N . ILE B 1 48 ? 18.969 -9.047 -2.02 1 98.19 48 ILE B N 1
ATOM 1611 C CA . ILE B 1 48 ? 20.125 -9.945 -1.98 1 98.19 48 ILE B CA 1
ATOM 1612 C C . ILE B 1 48 ? 19.797 -11.156 -1.105 1 98.19 48 ILE B C 1
ATOM 1614 O O . ILE B 1 48 ? 20.031 -12.305 -1.507 1 98.19 48 ILE B O 1
ATOM 1618 N N . ASP B 1 49 ? 19.25 -10.938 0.014 1 97.94 49 ASP B N 1
ATOM 1619 C CA . ASP B 1 49 ? 18.922 -12.016 0.941 1 97.94 49 ASP B CA 1
ATOM 1620 C C . ASP B 1 49 ? 17.875 -12.953 0.337 1 97.94 49 ASP B C 1
ATOM 1622 O O . ASP B 1 49 ? 17.969 -14.172 0.503 1 97.94 49 ASP B O 1
ATOM 1626 N N . ASP B 1 50 ? 16.922 -12.367 -0.305 1 96.69 50 ASP B N 1
ATOM 1627 C CA . ASP B 1 50 ? 15.891 -13.172 -0.944 1 96.69 50 ASP B CA 1
ATOM 1628 C C . ASP B 1 50 ? 16.484 -14.062 -2.035 1 96.69 50 ASP B C 1
ATOM 1630 O O . ASP B 1 50 ? 16.109 -15.234 -2.162 1 96.69 50 ASP B O 1
ATOM 1634 N N . ILE B 1 51 ? 17.375 -13.539 -2.814 1 97.38 51 ILE B N 1
ATOM 1635 C CA . ILE B 1 51 ? 18.016 -14.312 -3.869 1 97.38 51 ILE B CA 1
ATOM 1636 C C . ILE B 1 51 ? 18.781 -15.484 -3.254 1 97.38 51 ILE B C 1
ATOM 1638 O O . ILE B 1 51 ? 18.656 -16.625 -3.705 1 97.38 51 ILE B O 1
ATOM 1642 N N . LYS B 1 52 ? 19.531 -15.219 -2.264 1 97.31 52 LYS B N 1
ATOM 1643 C CA . LYS B 1 52 ? 20.328 -16.25 -1.604 1 97.31 52 LYS B CA 1
ATOM 1644 C C . LYS B 1 52 ? 19.438 -17.359 -1.042 1 97.31 52 LYS B C 1
ATOM 1646 O O . LYS B 1 52 ? 19.797 -18.531 -1.129 1 97.31 52 LYS B O 1
ATOM 1651 N N . THR B 1 53 ? 18.359 -16.984 -0.514 1 95.62 53 THR B N 1
ATOM 1652 C CA . THR B 1 53 ? 17.453 -17.938 0.089 1 95.62 53 THR B CA 1
ATOM 1653 C C . THR B 1 53 ? 16.75 -18.766 -0.986 1 95.62 53 THR B C 1
ATOM 1655 O O . THR B 1 53 ? 16.734 -20 -0.932 1 95.62 53 THR B O 1
ATOM 1658 N N . VAL B 1 54 ? 16.234 -18.109 -1.987 1 94.69 54 VAL B N 1
ATOM 1659 C CA . VAL B 1 54 ? 15.391 -18.734 -3.004 1 94.69 54 VAL B CA 1
ATOM 1660 C C . VAL B 1 54 ? 16.266 -19.609 -3.916 1 94.69 54 VAL B C 1
ATOM 1662 O O . VAL B 1 54 ? 15.82 -20.672 -4.375 1 94.69 54 VAL B O 1
ATOM 1665 N N . SER B 1 55 ? 17.438 -19.234 -4.137 1 95.88 55 SER B N 1
ATOM 1666 C CA . SER B 1 55 ? 18.281 -19.906 -5.117 1 95.88 55 SER B CA 1
ATOM 1667 C C . SER B 1 55 ? 18.906 -21.156 -4.535 1 95.88 55 SER B C 1
ATOM 1669 O O . SER B 1 55 ? 19.609 -21.891 -5.234 1 95.88 55 SER B O 1
ATOM 1671 N N . ARG B 1 56 ? 18.625 -21.422 -3.305 1 94.81 56 ARG B N 1
ATOM 1672 C CA . ARG B 1 56 ? 19.141 -22.641 -2.713 1 94.81 56 ARG B CA 1
ATOM 1673 C C . ARG B 1 56 ? 18.594 -23.875 -3.426 1 94.81 56 ARG B C 1
ATOM 1675 O O . ARG B 1 56 ? 17.438 -23.875 -3.869 1 94.81 56 ARG B O 1
ATOM 1682 N N . ASP B 1 57 ? 19.375 -24.938 -3.467 1 92.44 57 ASP B N 1
ATOM 1683 C CA . ASP B 1 57 ? 19 -26.141 -4.18 1 92.44 57 ASP B CA 1
ATOM 1684 C C . ASP B 1 57 ? 17.766 -26.781 -3.553 1 92.44 57 ASP B C 1
ATOM 1686 O O . ASP B 1 57 ? 16.922 -27.344 -4.258 1 92.44 57 ASP B O 1
ATOM 1690 N N . ASP B 1 58 ? 17.641 -26.672 -2.314 1 90.88 58 ASP B N 1
ATOM 1691 C CA . ASP B 1 58 ? 16.516 -27.297 -1.615 1 90.88 58 ASP B CA 1
ATOM 1692 C C . ASP B 1 58 ? 15.211 -26.578 -1.917 1 90.88 58 ASP B C 1
ATOM 1694 O O . ASP B 1 58 ? 14.125 -27.094 -1.627 1 90.88 58 ASP B O 1
ATOM 1698 N N . ASN B 1 59 ? 15.328 -25.438 -2.674 1 89.44 59 ASN B N 1
ATOM 1699 C CA . ASN B 1 59 ? 14.141 -24.641 -2.955 1 89.44 59 ASN B CA 1
ATOM 1700 C C . ASN B 1 59 ? 13.766 -24.703 -4.434 1 89.44 59 ASN B C 1
ATOM 1702 O O . ASN B 1 59 ? 12.922 -23.922 -4.895 1 89.44 59 ASN B O 1
ATOM 1706 N N . ALA B 1 60 ? 14.281 -25.484 -5.211 1 84.25 60 ALA B N 1
ATOM 1707 C CA . ALA B 1 60 ? 14.062 -25.594 -6.652 1 84.25 60 ALA B CA 1
ATOM 1708 C C . ALA B 1 60 ? 12.594 -25.844 -6.973 1 84.25 60 ALA B C 1
ATOM 1710 O O . ALA B 1 60 ? 12.078 -25.344 -7.977 1 84.25 60 ALA B O 1
ATOM 1711 N N . ASN B 1 61 ? 11.883 -26.5 -6.07 1 81.62 61 ASN B N 1
ATOM 1712 C CA . ASN B 1 61 ? 10.484 -26.828 -6.352 1 81.62 61 ASN B CA 1
ATOM 1713 C C . ASN B 1 61 ? 9.555 -26.312 -5.266 1 81.62 61 ASN B C 1
ATOM 1715 O O . ASN B 1 61 ? 8.539 -26.938 -4.953 1 81.62 61 ASN B O 1
ATOM 1719 N N . GLN B 1 62 ? 9.984 -25.203 -4.859 1 85.06 62 GLN B N 1
ATOM 1720 C CA . GLN B 1 62 ? 9.195 -24.656 -3.766 1 85.06 62 GLN B CA 1
ATOM 1721 C C . GLN B 1 62 ? 7.855 -24.109 -4.27 1 85.06 62 GLN B C 1
ATOM 1723 O O . GLN B 1 62 ? 7.789 -23.5 -5.34 1 85.06 62 GLN B O 1
ATOM 1728 N N . ASN B 1 63 ? 6.836 -24.438 -3.498 1 85.69 63 ASN B N 1
ATOM 1729 C CA . ASN B 1 63 ? 5.496 -23.938 -3.781 1 85.69 63 ASN B CA 1
ATOM 1730 C C . ASN B 1 63 ? 5.32 -22.5 -3.299 1 85.69 63 ASN B C 1
ATOM 1732 O O . ASN B 1 63 ? 5.906 -22.109 -2.287 1 85.69 63 ASN B O 1
ATOM 1736 N N . LEU B 1 64 ? 4.633 -21.734 -4.148 1 86 64 LEU B N 1
ATOM 1737 C CA . LEU B 1 64 ? 4.344 -20.359 -3.779 1 86 64 LEU B CA 1
ATOM 1738 C C . LEU B 1 64 ? 2.842 -20.094 -3.785 1 86 64 LEU B C 1
ATOM 1740 O O . LEU B 1 64 ? 2.109 -20.688 -4.582 1 86 64 LEU B O 1
ATOM 1744 N N . LEU B 1 65 ? 2.471 -19.328 -2.756 1 87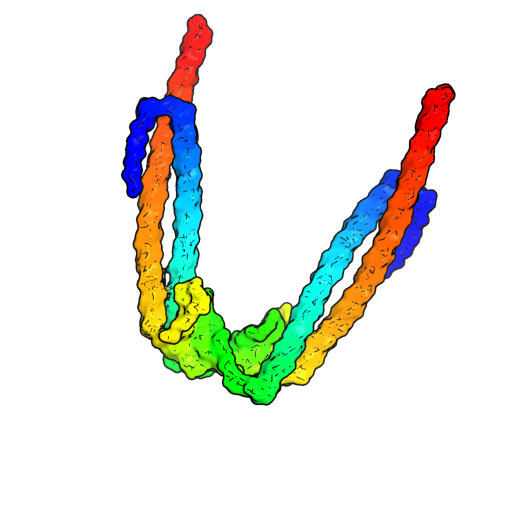.06 65 LEU B N 1
ATOM 1745 C CA . LEU B 1 65 ? 1.119 -18.781 -2.799 1 87.06 65 LEU B CA 1
ATOM 1746 C C . LEU B 1 65 ? 1.102 -17.438 -3.5 1 87.06 65 LEU B C 1
ATOM 1748 O O . LEU B 1 65 ? 1.775 -16.5 -3.066 1 87.06 65 LEU B O 1
ATOM 1752 N N . VAL B 1 66 ? 0.42 -17.344 -4.617 1 89.56 66 VAL B N 1
ATOM 1753 C CA . VAL B 1 66 ? 0.398 -16.141 -5.438 1 89.56 66 VAL B CA 1
ATOM 1754 C C . VAL B 1 66 ? -0.946 -15.438 -5.281 1 89.56 66 VAL B C 1
ATOM 1756 O O . VAL B 1 66 ? -1.991 -15.992 -5.633 1 89.56 66 VAL B O 1
ATOM 1759 N N . PRO B 1 67 ? -0.85 -14.242 -4.836 1 90.25 67 PRO B N 1
ATOM 1760 C CA . PRO B 1 67 ? -2.098 -13.484 -4.73 1 90.25 67 PRO B CA 1
ATOM 1761 C C . PRO B 1 67 ? -2.637 -13.039 -6.086 1 90.25 67 PRO B C 1
ATOM 1763 O O . PRO B 1 67 ? -1.894 -12.477 -6.895 1 90.25 67 PRO B O 1
ATOM 1766 N N . LEU B 1 68 ? -3.838 -13.336 -6.352 1 90.12 68 LEU B N 1
ATOM 1767 C CA . LEU B 1 68 ? -4.504 -12.898 -7.574 1 90.12 68 LEU B CA 1
ATOM 1768 C C . LEU B 1 68 ? -5.305 -11.617 -7.328 1 90.12 68 LEU B C 1
ATOM 1770 O O . LEU B 1 68 ? -5.34 -10.734 -8.18 1 90.12 68 LEU B O 1
ATOM 1774 N N . SER B 1 69 ? -5.871 -11.594 -6.262 1 90.62 69 SER B N 1
ATOM 1775 C CA . SER B 1 69 ? -6.656 -10.461 -5.777 1 90.62 69 SER B CA 1
ATOM 1776 C C . SER B 1 69 ? -6.688 -10.422 -4.254 1 90.62 69 SER B C 1
ATOM 1778 O O . SER B 1 69 ? -5.984 -11.188 -3.594 1 90.62 69 SER B O 1
ATOM 1780 N N . GLY B 1 70 ? -7.344 -9.492 -3.691 1 85.69 70 GLY B N 1
ATOM 1781 C CA . GLY B 1 70 ? -7.312 -9.203 -2.266 1 85.69 70 GLY B CA 1
ATOM 1782 C C . GLY B 1 70 ? -7.578 -10.43 -1.406 1 85.69 70 GLY B C 1
ATOM 1783 O O . GLY B 1 70 ? -6.926 -10.625 -0.378 1 85.69 70 GLY B O 1
ATOM 1784 N N . SER B 1 71 ? -8.398 -11.305 -1.708 1 90.56 71 SER B N 1
ATOM 1785 C CA . SER B 1 71 ? -8.758 -12.453 -0.884 1 90.56 71 SER B CA 1
ATOM 1786 C C . SER B 1 71 ? -8.75 -13.742 -1.699 1 90.56 71 SER B C 1
ATOM 1788 O O . SER B 1 71 ? -9.438 -14.703 -1.351 1 90.56 71 SER B O 1
ATOM 1790 N N . LEU B 1 72 ? -7.934 -13.711 -2.688 1 95.62 72 LEU B N 1
ATOM 1791 C CA . LEU B 1 72 ? -7.879 -14.836 -3.613 1 95.62 72 LEU B CA 1
ATOM 1792 C C . LEU B 1 72 ? -6.438 -15.164 -3.984 1 95.62 72 LEU B C 1
ATOM 1794 O O . LEU B 1 72 ? -5.699 -14.297 -4.457 1 95.62 72 LEU B O 1
ATOM 1798 N N . TYR B 1 73 ? -6.094 -16.484 -3.814 1 95 73 TYR B N 1
ATOM 1799 C CA . TYR B 1 73 ? -4.734 -16.938 -4.098 1 95 73 TYR B CA 1
ATOM 1800 C C . TYR B 1 73 ? -4.738 -18.188 -4.965 1 95 73 TYR B C 1
ATOM 1802 O O . TYR B 1 73 ? -5.73 -18.922 -5.004 1 95 73 TYR B O 1
ATOM 1810 N N . VAL B 1 74 ? -3.648 -18.391 -5.684 1 93.44 74 VAL B N 1
ATOM 1811 C CA . VAL B 1 74 ? -3.438 -19.609 -6.449 1 93.44 74 VAL B CA 1
ATOM 1812 C C . VAL B 1 74 ? -2.08 -20.219 -6.094 1 93.44 74 VAL B C 1
ATOM 1814 O O . VAL B 1 74 ? -1.138 -19.484 -5.77 1 93.44 74 VAL B O 1
ATOM 1817 N N . SER B 1 75 ? -2.062 -21.516 -6.133 1 91.19 75 SER B N 1
ATOM 1818 C CA . SER B 1 75 ? -0.783 -22.188 -5.91 1 91.19 75 SER B CA 1
ATOM 1819 C C . SER B 1 75 ? 0.091 -22.125 -7.156 1 91.19 75 SER B C 1
ATOM 1821 O O . SER B 1 75 ? -0.395 -22.328 -8.273 1 91.19 75 SER B O 1
ATOM 1823 N N . GLY B 1 76 ? 1.334 -21.656 -6.871 1 90.5 76 GLY B N 1
ATOM 1824 C CA . GLY B 1 76 ? 2.311 -21.625 -7.949 1 90.5 76 GLY B CA 1
ATOM 1825 C C . GLY B 1 76 ? 3.631 -22.281 -7.574 1 90.5 76 GLY B C 1
ATOM 1826 O O . GLY B 1 76 ? 3.834 -22.672 -6.426 1 90.5 76 GLY B O 1
ATOM 1827 N N . LYS B 1 77 ? 4.395 -22.531 -8.633 1 90.31 77 LYS B N 1
ATOM 1828 C CA . LYS B 1 77 ? 5.75 -23.047 -8.469 1 90.31 77 LYS B CA 1
ATOM 1829 C C . LYS B 1 77 ? 6.77 -22.141 -9.164 1 90.31 77 LYS B C 1
ATOM 1831 O O . LYS B 1 77 ? 6.48 -21.562 -10.211 1 90.31 77 LYS B O 1
ATOM 1836 N N . ILE B 1 78 ? 7.926 -22.125 -8.523 1 90.5 78 ILE B N 1
ATOM 1837 C CA . ILE B 1 78 ? 9.016 -21.391 -9.164 1 90.5 78 ILE B CA 1
ATOM 1838 C C . ILE B 1 78 ? 9.547 -22.203 -10.352 1 90.5 78 ILE B C 1
ATOM 1840 O O . ILE B 1 78 ? 9.82 -23.391 -10.227 1 90.5 78 ILE B O 1
ATOM 1844 N N . GLN B 1 79 ? 9.578 -21.578 -11.477 1 89.25 79 GLN B N 1
ATOM 1845 C CA . GLN B 1 79 ? 10.047 -22.266 -12.68 1 89.25 79 GLN B CA 1
ATOM 1846 C C . GLN B 1 79 ? 11.547 -22.547 -12.602 1 89.25 79 GLN B C 1
ATOM 1848 O O . GLN B 1 79 ? 11.984 -23.656 -12.891 1 89.25 79 GLN B O 1
ATOM 1853 N N . ASP B 1 80 ? 12.352 -21.562 -12.391 1 92.25 80 ASP B N 1
ATOM 1854 C CA . ASP B 1 80 ? 13.797 -21.625 -12.203 1 92.25 80 ASP B CA 1
ATOM 1855 C C . ASP B 1 80 ? 14.25 -20.734 -11.055 1 92.25 80 ASP B C 1
ATOM 1857 O O . ASP B 1 80 ? 14.242 -19.516 -11.172 1 92.25 80 ASP B O 1
ATOM 1861 N N . ASN B 1 81 ? 14.703 -21.391 -9.984 1 94.5 81 ASN B N 1
ATOM 1862 C CA . ASN B 1 81 ? 15.07 -20.625 -8.805 1 94.5 81 ASN B CA 1
ATOM 1863 C C . ASN B 1 81 ? 16.484 -20.062 -8.914 1 94.5 81 ASN B C 1
ATOM 1865 O O . ASN B 1 81 ? 17.031 -19.562 -7.93 1 94.5 81 ASN B O 1
ATOM 1869 N N . LYS B 1 82 ? 17.062 -20.188 -10.078 1 95.94 82 LYS B N 1
ATOM 1870 C CA . LYS B 1 82 ? 18.391 -19.656 -10.305 1 95.94 82 LYS B CA 1
ATOM 1871 C C . LYS B 1 82 ? 18.344 -18.438 -11.234 1 95.94 82 LYS B C 1
ATOM 1873 O O . LYS B 1 82 ? 19.375 -17.844 -11.539 1 95.94 82 LYS B O 1
ATOM 1878 N N . LYS B 1 83 ? 17.141 -18.172 -11.695 1 96.12 83 LYS B N 1
ATOM 1879 C CA . LYS B 1 83 ? 16.922 -17.031 -12.586 1 96.12 83 LYS B CA 1
ATOM 1880 C C . LYS B 1 83 ? 15.945 -16.031 -11.969 1 96.12 83 LYS B C 1
ATOM 1882 O O . LYS B 1 83 ? 14.883 -16.422 -11.484 1 96.12 83 LYS B O 1
ATOM 1887 N N . PHE B 1 84 ? 16.375 -14.719 -12.062 1 97.06 84 PHE B N 1
ATOM 1888 C CA . PHE B 1 84 ? 15.578 -13.664 -11.453 1 97.06 84 PHE B CA 1
ATOM 1889 C C . PHE B 1 84 ? 15.383 -12.508 -12.43 1 97.06 84 PHE B C 1
ATOM 1891 O O . PHE B 1 84 ? 16.203 -12.297 -13.32 1 97.06 84 PHE B O 1
ATOM 1898 N N . MET B 1 85 ? 14.25 -11.844 -12.219 1 95.88 85 MET B N 1
ATOM 1899 C CA . MET B 1 85 ? 14 -10.602 -12.945 1 95.88 85 MET B CA 1
ATOM 1900 C C . MET B 1 85 ? 14.242 -9.391 -12.039 1 95.88 85 MET B C 1
ATOM 1902 O O . MET B 1 85 ? 13.586 -9.242 -11.008 1 95.88 85 MET B O 1
ATOM 1906 N N . VAL B 1 86 ? 15.141 -8.602 -12.477 1 96.75 86 VAL B N 1
ATOM 1907 C CA . VAL B 1 86 ? 15.555 -7.453 -11.688 1 96.75 86 VAL B CA 1
ATOM 1908 C C . VAL B 1 86 ? 14.945 -6.176 -12.273 1 96.75 86 VAL B C 1
ATOM 1910 O O . VAL B 1 86 ? 15.055 -5.93 -13.477 1 96.75 86 VAL B O 1
ATOM 1913 N N . ASP B 1 87 ? 14.32 -5.344 -11.398 1 92.62 87 ASP B N 1
ATOM 1914 C CA . ASP B 1 87 ? 13.805 -4.035 -11.789 1 92.62 87 ASP B CA 1
ATOM 1915 C C . ASP B 1 87 ? 14.922 -2.996 -11.836 1 92.62 87 ASP B C 1
ATOM 1917 O O . ASP B 1 87 ? 15.453 -2.604 -10.797 1 92.62 87 ASP B O 1
ATOM 1921 N N . VAL B 1 88 ? 15.109 -2.529 -12.992 1 90.31 88 VAL B N 1
ATOM 1922 C CA . VAL B 1 88 ? 16.234 -1.615 -13.117 1 90.31 88 VAL B CA 1
ATOM 1923 C C . VAL B 1 88 ? 15.758 -0.175 -12.953 1 90.31 88 VAL B C 1
ATOM 1925 O O . VAL B 1 88 ? 16.562 0.761 -12.984 1 90.31 88 VAL B O 1
ATOM 1928 N N . GLY B 1 89 ? 14.367 0.15 -12.617 1 82.69 89 GLY B N 1
ATOM 1929 C CA . GLY B 1 89 ? 13.82 1.442 -12.234 1 82.69 89 GLY B CA 1
ATOM 1930 C C . GLY B 1 89 ? 13.023 2.102 -13.352 1 82.69 89 GLY B C 1
ATOM 1931 O O . GLY B 1 89 ? 12.312 3.08 -13.117 1 82.69 89 GLY B O 1
ATOM 1932 N N . THR B 1 90 ? 13.094 1.946 -14.539 1 86.69 90 THR B N 1
ATOM 1933 C CA . THR B 1 90 ? 12.43 2.637 -15.633 1 86.69 90 THR B CA 1
ATOM 1934 C C . THR B 1 90 ? 11.234 1.827 -16.141 1 86.69 90 THR B C 1
ATOM 1936 O O . THR B 1 90 ? 10.672 2.133 -17.203 1 86.69 90 THR B O 1
ATOM 1939 N N . GLY B 1 91 ? 10.852 0.943 -15.398 1 84.5 91 GLY B N 1
ATOM 1940 C CA . GLY B 1 91 ? 9.789 0.054 -15.836 1 84.5 91 GLY B CA 1
ATOM 1941 C C . GLY B 1 91 ? 10.297 -1.123 -16.656 1 84.5 91 GLY B C 1
ATOM 1942 O O . GLY B 1 91 ? 9.508 -1.878 -17.219 1 84.5 91 GLY B O 1
ATOM 1943 N N . TYR B 1 92 ? 11.633 -1.175 -16.625 1 89.81 92 TYR B N 1
ATOM 1944 C CA . TYR B 1 92 ? 12.242 -2.283 -17.359 1 89.81 92 TYR B CA 1
ATOM 1945 C C . TYR B 1 92 ? 12.734 -3.359 -16.406 1 89.81 92 TYR B C 1
ATOM 1947 O O . TYR B 1 92 ? 13.211 -3.053 -15.305 1 89.81 92 TYR B O 1
ATOM 1955 N N . TYR B 1 93 ? 12.586 -4.562 -16.875 1 92.12 93 TYR B N 1
ATOM 1956 C CA . TYR B 1 93 ? 13.062 -5.723 -16.141 1 92.12 93 TYR B CA 1
ATOM 1957 C C . TYR B 1 93 ? 14.117 -6.484 -16.938 1 92.12 93 TYR B C 1
ATOM 1959 O O . TYR B 1 93 ? 14.016 -6.602 -18.156 1 92.12 93 TYR B O 1
ATOM 1967 N N . VAL B 1 94 ? 15.172 -6.996 -16.266 1 95.38 94 VAL B N 1
ATOM 1968 C CA . VAL B 1 94 ? 16.234 -7.762 -16.906 1 95.38 94 VAL B CA 1
ATOM 1969 C C . VAL B 1 94 ? 16.391 -9.117 -16.219 1 95.38 94 VAL B C 1
ATOM 1971 O O . VAL B 1 94 ? 16.391 -9.195 -14.984 1 95.38 94 VAL B O 1
ATOM 1974 N N . ASP B 1 95 ? 16.516 -10.117 -17.078 1 96.25 95 ASP B N 1
ATOM 1975 C CA . ASP B 1 95 ? 16.781 -11.453 -16.547 1 96.25 95 ASP B CA 1
ATOM 1976 C C . ASP B 1 95 ? 18.234 -11.586 -16.109 1 96.25 95 ASP B C 1
ATOM 1978 O O . ASP B 1 95 ? 19.156 -11.195 -16.844 1 96.25 95 ASP B O 1
ATOM 1982 N N . LYS B 1 96 ? 18.406 -12.102 -14.922 1 97.62 96 LYS B N 1
ATOM 1983 C CA . LYS B 1 96 ? 19.766 -12.328 -14.406 1 97.62 96 LYS B CA 1
ATOM 1984 C C . LYS B 1 96 ? 19.844 -13.664 -13.672 1 97.62 96 LYS B C 1
ATOM 1986 O O . LYS B 1 96 ? 18.859 -14.141 -13.109 1 97.62 96 LYS B O 1
ATOM 1991 N N . SER B 1 97 ? 21.062 -14.289 -13.734 1 97.94 97 SER B N 1
ATOM 1992 C CA . SER B 1 97 ? 21.344 -15.406 -12.836 1 97.94 97 SER B CA 1
ATOM 1993 C C . SER B 1 97 ? 21.359 -14.953 -11.383 1 97.94 97 SER B C 1
ATOM 1995 O O . SER B 1 97 ? 21.438 -13.758 -11.094 1 97.94 97 SER B O 1
ATOM 1997 N N . ALA B 1 98 ? 21.281 -15.867 -10.492 1 97.75 98 ALA B N 1
ATOM 1998 C CA . ALA B 1 98 ? 21.359 -15.555 -9.062 1 97.75 98 ALA B CA 1
ATOM 1999 C C . ALA B 1 98 ? 22.625 -14.766 -8.75 1 97.75 98 ALA B C 1
ATOM 2001 O O . ALA B 1 98 ? 22.562 -13.742 -8.062 1 97.75 98 ALA B O 1
ATOM 2002 N N . GLU B 1 99 ? 23.719 -15.219 -9.242 1 98.19 99 GLU B N 1
ATOM 2003 C CA . GLU B 1 99 ? 25 -14.57 -8.977 1 98.19 99 GLU B CA 1
ATOM 2004 C C . GLU B 1 99 ? 25.016 -13.148 -9.531 1 98.19 99 GLU B C 1
ATOM 2006 O O . GLU B 1 99 ? 25.406 -12.211 -8.836 1 98.19 99 GLU B O 1
ATOM 2011 N N . ASP B 1 100 ? 24.531 -13 -10.727 1 98.25 100 ASP B N 1
ATOM 2012 C CA . ASP B 1 100 ? 24.516 -11.688 -11.367 1 98.25 100 ASP B CA 1
ATOM 2013 C C . ASP B 1 100 ? 23.578 -10.727 -10.641 1 98.25 100 ASP B C 1
ATOM 2015 O O . ASP B 1 100 ? 23.859 -9.531 -10.531 1 98.25 100 ASP B O 1
ATOM 2019 N N . ALA B 1 101 ? 22.453 -11.211 -10.289 1 98.12 101 ALA B N 1
ATOM 2020 C CA . ALA B 1 101 ? 21.484 -10.391 -9.57 1 98.12 101 ALA B CA 1
ATOM 2021 C C . ALA B 1 101 ? 22.047 -9.914 -8.234 1 98.12 101 ALA B C 1
ATOM 2023 O O . ALA B 1 101 ? 21.906 -8.742 -7.879 1 98.12 101 ALA B O 1
ATOM 2024 N N . ILE B 1 102 ? 22.719 -10.82 -7.504 1 98.25 102 ILE B N 1
ATOM 2025 C CA . ILE B 1 102 ? 23.344 -10.461 -6.238 1 98.25 102 ILE B CA 1
ATOM 2026 C C . ILE B 1 102 ? 24.375 -9.359 -6.473 1 98.25 102 ILE B C 1
ATOM 2028 O O . ILE B 1 102 ? 24.406 -8.359 -5.746 1 98.25 102 ILE B O 1
ATOM 2032 N N . GLN B 1 103 ? 25.141 -9.531 -7.5 1 98.31 103 GLN B N 1
ATOM 2033 C CA . GLN B 1 103 ? 26.156 -8.539 -7.812 1 98.31 103 GLN B CA 1
ATOM 2034 C C . GLN B 1 103 ? 25.531 -7.188 -8.156 1 98.31 103 GLN B C 1
ATOM 2036 O O . GLN B 1 103 ? 26.047 -6.141 -7.75 1 98.31 103 GLN B O 1
ATOM 2041 N N . PHE B 1 104 ? 24.5 -7.273 -8.93 1 97.5 104 PHE B N 1
ATOM 2042 C CA . PHE B 1 104 ? 23.781 -6.062 -9.328 1 97.5 104 PHE B CA 1
ATOM 2043 C C . PHE B 1 104 ? 23.344 -5.262 -8.109 1 97.5 104 PHE B C 1
ATOM 2045 O O . PHE B 1 104 ? 23.656 -4.07 -8 1 97.5 104 PHE B O 1
ATOM 2052 N N . TYR B 1 105 ? 22.688 -5.848 -7.176 1 97.62 105 TYR B N 1
ATOM 2053 C CA . TYR B 1 105 ? 22.188 -5.164 -5.988 1 97.62 105 TYR B CA 1
ATOM 2054 C C . TYR B 1 105 ? 23.328 -4.773 -5.059 1 97.62 105 TYR B C 1
ATOM 2056 O O . TYR B 1 105 ? 23.266 -3.74 -4.391 1 97.62 105 TYR B O 1
ATOM 2064 N N . GLN B 1 106 ? 24.391 -5.656 -4.977 1 98.25 106 GLN B N 1
ATOM 2065 C CA . GLN B 1 106 ? 25.547 -5.32 -4.148 1 98.25 106 GLN B CA 1
ATOM 2066 C C . GLN B 1 106 ? 26.203 -4.027 -4.625 1 98.25 106 GLN B C 1
ATOM 2068 O O . GLN B 1 106 ? 26.625 -3.197 -3.811 1 98.25 106 GLN B O 1
ATOM 2073 N N . LYS B 1 107 ? 26.312 -3.916 -5.891 1 97.88 107 LYS B N 1
ATOM 2074 C CA . LYS B 1 107 ? 26.859 -2.684 -6.449 1 97.88 107 LYS B CA 1
ATOM 2075 C C . LYS B 1 107 ? 26.016 -1.476 -6.043 1 97.88 107 LYS B C 1
ATOM 2077 O O . LYS B 1 107 ? 26.562 -0.421 -5.707 1 97.88 107 LYS B O 1
ATOM 2082 N N . LYS B 1 108 ? 24.703 -1.604 -6.094 1 96.75 108 LYS B N 1
ATOM 2083 C CA . LYS B 1 108 ? 23.812 -0.529 -5.68 1 96.75 108 LYS B CA 1
ATOM 2084 C C . LYS B 1 108 ? 24.016 -0.186 -4.203 1 96.75 108 LYS B C 1
ATOM 2086 O O . LYS B 1 108 ? 24.109 0.988 -3.842 1 96.75 108 LYS B O 1
ATOM 2091 N N . VAL B 1 109 ? 24.094 -1.224 -3.453 1 98 109 VAL B N 1
ATOM 2092 C CA . VAL B 1 109 ? 24.281 -1.045 -2.018 1 98 109 VAL B CA 1
ATOM 2093 C C . VAL B 1 109 ? 25.578 -0.293 -1.758 1 98 109 VAL B C 1
ATOM 2095 O O . VAL B 1 109 ? 25.625 0.65 -0.964 1 98 109 VAL B O 1
ATOM 2098 N N . ASP B 1 110 ? 26.641 -0.738 -2.441 1 98.38 110 ASP B N 1
ATOM 2099 C CA . ASP B 1 110 ? 27.953 -0.119 -2.258 1 98.38 110 ASP B CA 1
ATOM 2100 C C . ASP B 1 110 ? 27.922 1.356 -2.654 1 98.38 110 ASP B C 1
ATOM 2102 O O . ASP B 1 110 ? 28.469 2.205 -1.949 1 98.38 110 ASP B O 1
ATOM 2106 N N . LYS B 1 111 ? 27.328 1.635 -3.742 1 97.75 111 LYS B N 1
ATOM 2107 C CA . LYS B 1 111 ? 27.203 3.018 -4.195 1 97.75 111 LYS B CA 1
ATOM 2108 C C . LYS B 1 111 ? 26.438 3.865 -3.18 1 97.75 111 LYS B C 1
ATOM 2110 O O . LYS B 1 111 ? 26.891 4.957 -2.82 1 97.75 111 LYS B O 1
ATOM 2115 N N . LEU B 1 112 ? 25.359 3.381 -2.748 1 97.69 112 LEU B N 1
ATOM 2116 C CA . LEU B 1 112 ? 24.531 4.117 -1.802 1 97.69 112 LEU B CA 1
ATOM 2117 C C . LEU B 1 112 ? 25.25 4.289 -0.466 1 97.69 112 LEU B C 1
ATOM 2119 O O . LEU B 1 112 ? 25.078 5.305 0.21 1 97.69 112 LEU B O 1
ATOM 2123 N N . ASN B 1 113 ? 26.031 3.221 -0.11 1 97.69 113 ASN B N 1
ATOM 2124 C CA . ASN B 1 113 ? 26.828 3.33 1.11 1 97.69 113 ASN B CA 1
ATOM 2125 C C . ASN B 1 113 ? 27.828 4.48 1.027 1 97.69 113 ASN B C 1
ATOM 2127 O O . ASN B 1 113 ? 27.969 5.25 1.977 1 97.69 113 ASN B O 1
ATOM 2131 N N . LYS B 1 114 ? 28.453 4.586 -0.078 1 97.81 114 LYS B N 1
ATOM 2132 C CA . LYS B 1 114 ? 29.391 5.68 -0.29 1 97.81 114 LYS B CA 1
ATOM 2133 C C . LYS B 1 114 ? 28.703 7.031 -0.208 1 97.81 114 LYS B C 1
ATOM 2135 O O . LYS B 1 114 ? 29.188 7.953 0.45 1 97.81 114 LYS B O 1
ATOM 2140 N N . GLU B 1 115 ? 27.516 7.102 -0.808 1 97.44 115 GLU B N 1
ATOM 2141 C CA . GLU B 1 115 ? 26.734 8.344 -0.781 1 97.44 115 GLU B CA 1
ATOM 2142 C C . GLU B 1 115 ? 26.281 8.672 0.634 1 97.44 115 GLU B C 1
ATOM 2144 O O . GLU B 1 115 ? 26.297 9.836 1.048 1 97.44 115 GLU B O 1
ATOM 2149 N N . SER B 1 116 ? 25.875 7.668 1.333 1 97.94 116 SER B N 1
ATOM 2150 C CA . SER B 1 116 ? 25.422 7.859 2.705 1 97.94 116 SER B CA 1
ATOM 2151 C C . SER B 1 116 ? 26.531 8.398 3.592 1 97.94 116 SER B C 1
ATOM 2153 O O . SER B 1 116 ? 26.297 9.281 4.422 1 97.94 116 SER B O 1
ATOM 2155 N N . LEU B 1 117 ? 27.719 7.891 3.422 1 97.56 117 LEU B N 1
ATOM 2156 C CA . LEU B 1 117 ? 28.859 8.344 4.207 1 97.56 117 LEU B CA 1
ATOM 2157 C C . LEU B 1 117 ? 29.172 9.805 3.918 1 97.56 117 LEU B C 1
ATOM 2159 O O . LEU B 1 117 ? 29.484 10.57 4.832 1 97.56 117 LEU B O 1
ATOM 2163 N N . GLN B 1 118 ? 29.047 10.18 2.695 1 97.69 118 GLN B N 1
ATOM 2164 C CA . GLN B 1 118 ? 29.266 11.57 2.305 1 97.69 118 GLN B CA 1
ATOM 2165 C C . GLN B 1 118 ? 28.234 12.492 2.939 1 97.69 118 GLN B C 1
ATOM 2167 O O . GLN B 1 118 ? 28.578 13.562 3.449 1 97.69 118 GLN B O 1
ATOM 2172 N N . ILE B 1 119 ? 27 12.031 2.908 1 98.12 119 ILE B N 1
ATOM 2173 C CA . ILE B 1 119 ? 25.922 12.844 3.465 1 98.12 119 ILE B CA 1
ATOM 2174 C C . ILE B 1 119 ? 26.094 12.953 4.977 1 98.12 119 ILE B C 1
ATOM 2176 O O . ILE B 1 119 ? 25.844 14.016 5.562 1 98.12 119 ILE B O 1
ATOM 2180 N N . GLN B 1 120 ? 26.469 11.906 5.578 1 98 120 GLN B N 1
ATOM 2181 C CA . GLN B 1 120 ? 26.719 11.914 7.016 1 98 120 GLN B CA 1
ATOM 2182 C C . GLN B 1 120 ? 27.797 12.93 7.387 1 98 120 GLN B C 1
ATOM 2184 O O . GLN B 1 120 ? 27.672 13.633 8.398 1 98 120 GLN B O 1
ATOM 2189 N N . GLU B 1 121 ? 28.828 12.969 6.598 1 97.94 121 GLU B N 1
ATOM 2190 C CA . GLU B 1 121 ? 29.891 13.945 6.828 1 97.94 121 GLU B CA 1
ATOM 2191 C C . GLU B 1 121 ? 29.359 15.375 6.695 1 97.94 121 GLU B C 1
ATOM 2193 O O . GLU B 1 121 ? 29.703 16.234 7.5 1 97.94 121 GLU B O 1
ATOM 2198 N N . ILE B 1 122 ? 28.547 15.539 5.742 1 97.56 122 ILE B N 1
ATOM 2199 C CA . ILE B 1 122 ? 27.953 16.859 5.539 1 97.56 122 ILE B CA 1
ATOM 2200 C C . ILE B 1 122 ? 27.094 17.234 6.746 1 97.56 122 ILE B C 1
ATOM 2202 O O . ILE B 1 122 ? 27.172 18.344 7.246 1 97.56 122 ILE B O 1
ATOM 2206 N N . ILE B 1 123 ? 26.297 16.297 7.172 1 98 123 ILE B N 1
ATOM 2207 C CA . ILE B 1 123 ? 25.438 16.516 8.328 1 98 123 ILE B CA 1
ATOM 2208 C C . ILE B 1 123 ? 26.281 16.875 9.547 1 98 123 ILE B C 1
ATOM 2210 O O . ILE B 1 123 ? 25.938 17.797 10.289 1 98 123 ILE B O 1
ATOM 2214 N N . LYS B 1 124 ? 27.359 16.203 9.742 1 97.38 124 LYS B N 1
ATOM 2215 C CA . LYS B 1 124 ? 28.266 16.484 10.852 1 97.38 124 LYS B CA 1
ATOM 2216 C C . LYS B 1 124 ? 28.812 17.906 10.766 1 97.38 124 LYS B C 1
ATOM 2218 O O . LYS B 1 124 ? 28.812 18.641 11.766 1 97.38 124 LYS B O 1
ATOM 2223 N N . GLU B 1 125 ? 29.266 18.281 9.641 1 96.38 125 GLU B N 1
ATOM 2224 C CA . GLU B 1 125 ? 29.797 19.625 9.422 1 96.38 125 GLU B CA 1
ATOM 2225 C C . GLU B 1 125 ? 28.734 20.688 9.688 1 96.38 125 GLU B C 1
ATOM 2227 O O . GLU B 1 125 ? 29.016 21.688 10.336 1 96.38 125 GLU B O 1
ATOM 2232 N N . LYS B 1 126 ? 27.578 20.406 9.18 1 96 126 LYS B N 1
ATOM 2233 C CA . LYS B 1 126 ? 26.484 21.359 9.359 1 96 126 LYS B CA 1
ATOM 2234 C C . LYS B 1 126 ? 26.078 21.469 10.828 1 96 126 LYS B C 1
ATOM 2236 O O . LYS B 1 126 ? 25.766 22.562 11.305 1 96 126 LYS B O 1
ATOM 2241 N N . ASN B 1 127 ? 26.094 20.422 11.5 1 96.44 127 ASN B N 1
ATOM 2242 C CA . ASN B 1 127 ? 25.828 20.438 12.938 1 96.44 127 ASN B CA 1
ATOM 2243 C C . ASN B 1 127 ? 26.859 21.25 13.703 1 96.44 127 ASN B C 1
ATOM 2245 O O . ASN B 1 127 ? 26.5 22.031 14.586 1 96.44 127 ASN B O 1
ATOM 2249 N N . GLN B 1 128 ? 28.062 21.109 13.367 1 95.44 128 GLN B N 1
ATOM 2250 C CA . GLN B 1 128 ? 29.125 21.875 14 1 95.44 128 GLN B CA 1
ATOM 2251 C C . GLN B 1 128 ? 28.953 23.375 13.734 1 95.44 128 GLN B C 1
ATOM 2253 O O . GLN B 1 128 ? 29.109 24.188 14.641 1 95.44 128 GLN B O 1
ATOM 2258 N N . SER B 1 129 ? 28.594 23.672 12.562 1 93.44 129 SER B N 1
ATOM 2259 C CA . SER B 1 129 ? 28.328 25.062 12.203 1 93.44 129 SER B CA 1
ATOM 2260 C C . SER B 1 129 ? 27.141 25.625 12.977 1 93.44 129 SER B C 1
ATOM 2262 O O . SER B 1 129 ? 27.188 26.75 13.453 1 93.44 129 SER B O 1
ATOM 2264 N N . SER B 1 130 ? 26.125 24.781 12.969 1 94.38 130 SER B N 1
ATOM 2265 C CA . SER B 1 130 ? 24.922 25.188 13.695 1 94.38 130 SER B CA 1
ATOM 2266 C C . SER B 1 130 ? 25.234 25.469 15.164 1 94.38 130 SER B C 1
ATOM 2268 O O . SER B 1 130 ? 24.797 26.484 15.711 1 94.38 130 SER B O 1
ATOM 2270 N N . LEU B 1 131 ? 26.031 24.719 15.789 1 93.75 131 LEU B N 1
ATOM 2271 C CA . LEU B 1 131 ? 26.422 24.875 17.188 1 93.75 131 LEU B CA 1
ATOM 2272 C C . LEU B 1 131 ? 27.297 26.109 17.375 1 93.75 131 LEU B C 1
ATOM 2274 O O . LEU B 1 131 ? 27.125 26.844 18.344 1 93.75 131 LEU B O 1
ATOM 2278 N N . ALA B 1 132 ? 28.188 26.297 16.422 1 92.62 132 ALA B N 1
ATOM 2279 C CA . ALA B 1 132 ? 29.062 27.469 16.484 1 92.62 132 ALA B CA 1
ATOM 2280 C C . ALA B 1 132 ? 28.234 28.75 16.422 1 92.62 132 ALA B C 1
ATOM 2282 O O . ALA B 1 132 ? 28.5 29.703 17.172 1 92.62 132 ALA B O 1
ATOM 2283 N N . ILE B 1 133 ? 27.234 28.734 15.555 1 94.44 133 ILE B N 1
ATOM 2284 C CA . ILE B 1 133 ? 26.391 29.906 15.398 1 94.44 133 ILE B CA 1
ATOM 2285 C C . ILE B 1 133 ? 25.562 30.125 16.656 1 94.44 133 ILE B C 1
ATOM 2287 O O . ILE B 1 133 ? 25.406 31.25 17.125 1 94.44 133 ILE B O 1
ATOM 2291 N N . GLU B 1 134 ? 25.062 29.078 17.156 1 93.56 134 GLU B N 1
ATOM 2292 C CA . GLU B 1 134 ? 24.281 29.156 18.391 1 93.56 134 GLU B CA 1
ATOM 2293 C C . GLU B 1 134 ? 25.125 29.734 19.531 1 93.56 134 GLU B C 1
ATOM 2295 O O . GLU B 1 134 ? 24.641 30.562 20.297 1 93.56 134 GLU B O 1
ATOM 2300 N N . ASN B 1 135 ? 26.312 29.344 19.641 1 93.25 135 ASN B N 1
ATOM 2301 C CA . ASN B 1 135 ? 27.219 29.844 20.672 1 93.25 135 ASN B CA 1
ATOM 2302 C C . ASN B 1 135 ? 27.5 31.344 20.484 1 93.25 135 ASN B C 1
ATOM 2304 O O . ASN B 1 135 ? 27.516 32.094 21.453 1 93.25 135 ASN B O 1
ATOM 2308 N N . GLN B 1 136 ? 27.656 31.766 19.25 1 90.94 136 GLN B N 1
ATOM 2309 C CA . GLN B 1 136 ? 27.875 33.188 18.969 1 90.94 136 GLN B CA 1
ATOM 2310 C C . GLN B 1 136 ? 26.641 34 19.312 1 90.94 136 GLN B C 1
ATOM 2312 O O . GLN B 1 136 ? 26.766 35.125 19.844 1 90.94 136 GLN B O 1
ATOM 2317 N N . LEU B 1 137 ? 25.531 33.406 18.953 1 92.62 137 LEU B N 1
ATOM 2318 C CA . LEU B 1 137 ? 24.281 34.125 19.266 1 92.62 137 LEU B CA 1
ATOM 2319 C C . LEU B 1 137 ? 24.094 34.25 20.781 1 92.62 137 LEU B C 1
ATOM 2321 O O . LEU B 1 137 ? 23.641 35.281 21.266 1 92.62 137 LEU B O 1
ATOM 2325 N N . ARG B 1 138 ? 24.469 33.25 21.469 1 92.5 138 ARG B N 1
ATOM 2326 C CA . ARG B 1 138 ? 24.375 33.281 22.922 1 92.5 138 ARG B CA 1
ATOM 2327 C C . ARG B 1 138 ? 25.312 34.344 23.516 1 92.5 138 ARG B C 1
ATOM 2329 O O . ARG B 1 138 ? 24.906 35.094 24.406 1 92.5 138 ARG B O 1
ATOM 2336 N N . ILE B 1 139 ? 26.5 34.469 23.016 1 89.94 139 ILE B N 1
ATOM 2337 C CA . ILE B 1 139 ? 27.484 35.438 23.484 1 89.94 139 ILE B CA 1
ATOM 2338 C C . ILE B 1 139 ? 26.969 36.875 23.188 1 89.94 139 ILE B C 1
ATOM 2340 O O . ILE B 1 139 ? 27.062 37.75 24.047 1 89.94 139 ILE B O 1
ATOM 2344 N N . ALA B 1 140 ? 26.406 37.031 21.969 1 87.06 140 ALA B N 1
ATOM 2345 C CA . ALA B 1 140 ? 25.859 38.344 21.594 1 87.06 140 ALA B CA 1
ATOM 2346 C C . ALA B 1 140 ? 24.703 38.75 22.516 1 87.06 140 ALA B C 1
ATOM 2348 O O . ALA B 1 140 ? 24.578 39.906 22.891 1 87.06 140 ALA B O 1
ATOM 2349 N N . ALA B 1 141 ? 23.953 37.812 22.828 1 89.94 141 ALA B N 1
ATOM 2350 C CA . ALA B 1 141 ? 22.828 38.062 23.703 1 89.94 141 ALA B CA 1
ATOM 2351 C C . ALA B 1 141 ? 23.297 38.469 25.094 1 89.94 141 ALA B C 1
ATOM 2353 O O . ALA B 1 141 ? 22.734 39.406 25.703 1 89.94 141 ALA B O 1
ATOM 2354 N N . ILE B 1 142 ? 24.297 37.812 25.609 1 90 142 ILE B N 1
ATOM 2355 C CA . ILE B 1 142 ? 24.844 38.125 26.922 1 90 142 ILE B CA 1
ATOM 2356 C C . ILE B 1 142 ? 25.438 39.531 26.922 1 90 142 ILE B C 1
ATOM 2358 O O . ILE B 1 142 ? 25.188 40.312 27.844 1 90 142 ILE B O 1
ATOM 2362 N N . LYS B 1 143 ? 26.094 39.906 25.859 1 86.62 143 LYS B N 1
ATOM 2363 C CA . LYS B 1 143 ? 26.703 41.25 25.75 1 86.62 143 LYS B CA 1
ATOM 2364 C C . LYS B 1 143 ? 25.625 42.312 25.688 1 86.62 143 LYS B C 1
ATOM 2366 O O . LYS B 1 143 ? 25.766 43.375 26.297 1 86.62 143 LYS B O 1
ATOM 2371 N N . GLN B 1 144 ? 24.625 42.031 24.938 1 85.06 144 GLN B N 1
ATOM 2372 C CA . GLN B 1 144 ? 23.531 43 24.828 1 85.06 144 GLN B CA 1
ATOM 2373 C C . GLN B 1 144 ? 22.844 43.219 26.172 1 85.06 144 GLN B C 1
ATOM 2375 O O . GLN B 1 144 ? 22.484 44.344 26.516 1 85.06 144 GLN B O 1
ATOM 2380 N N . HIS B 1 145 ? 22.719 42.125 26.891 1 87.56 145 HIS B N 1
ATOM 2381 C CA . HIS B 1 145 ? 22.094 42.219 28.203 1 87.56 145 HIS B CA 1
ATOM 2382 C C . HIS B 1 145 ? 22.969 43.031 29.172 1 87.56 145 HIS B C 1
ATOM 2384 O O . HIS B 1 145 ? 22.469 43.844 29.938 1 87.56 145 HIS B O 1
ATOM 2390 N N . GLU B 1 146 ? 24.234 42.844 29.109 1 86.94 146 GLU B N 1
ATOM 2391 C CA . GLU B 1 146 ? 25.172 43.562 29.969 1 86.94 146 GLU B CA 1
ATOM 2392 C C . GLU B 1 146 ? 25.188 45.062 29.625 1 86.94 146 GLU B C 1
ATOM 2394 O O . GLU B 1 146 ? 25.25 45.906 30.516 1 86.94 146 GLU B O 1
ATOM 2399 N N . GLN B 1 147 ? 25.062 45.375 28.391 1 83.31 147 GLN B N 1
ATOM 2400 C CA . GLN B 1 147 ? 25.062 46.781 27.938 1 83.31 147 GLN B CA 1
ATOM 2401 C C . GLN B 1 147 ? 23.766 47.469 28.344 1 83.31 147 GLN B C 1
ATOM 2403 O O . GLN B 1 147 ? 23.781 48.625 28.75 1 83.31 147 GLN B O 1
ATOM 2408 N N . MET B 1 148 ? 22.688 46.688 28.172 1 82.31 148 MET B N 1
ATOM 2409 C CA . MET B 1 148 ? 21.406 47.281 28.578 1 82.31 148 MET B CA 1
ATOM 2410 C C . MET B 1 148 ? 21.375 47.5 30.078 1 82.31 148 MET B C 1
ATOM 2412 O O . MET B 1 148 ? 20.844 48.531 30.547 1 82.31 148 MET B O 1
ATOM 2416 N N . ALA B 1 149 ? 21.938 46.594 30.875 1 84.19 149 ALA B N 1
ATOM 2417 C CA . ALA B 1 149 ? 21.969 46.75 32.344 1 84.19 149 ALA B CA 1
ATOM 2418 C C . ALA B 1 149 ? 22.859 47.906 32.75 1 84.19 149 ALA B C 1
ATOM 2420 O O . ALA B 1 149 ? 22.547 48.656 33.656 1 84.19 149 ALA B O 1
ATOM 2421 N N . ALA B 1 150 ? 23.938 48.188 32.094 1 80.69 150 ALA B N 1
ATOM 2422 C CA . ALA B 1 150 ? 24.859 49.281 32.406 1 80.69 150 ALA B CA 1
ATOM 2423 C C . ALA B 1 150 ? 24.234 50.625 32.031 1 80.69 150 ALA B C 1
ATOM 2425 O O . ALA B 1 150 ? 24.438 51.625 32.75 1 80.69 150 ALA B O 1
ATOM 2426 N N . ALA B 1 151 ? 23.391 50.625 31.016 1 80.12 151 ALA B N 1
ATOM 2427 C CA . ALA B 1 151 ? 22.75 51.844 30.578 1 80.12 151 ALA B CA 1
ATOM 2428 C C . ALA B 1 151 ? 21.656 52.281 31.547 1 80.12 151 ALA B C 1
ATOM 2430 O O . ALA B 1 151 ? 21.406 53.469 31.75 1 80.12 151 ALA B O 1
ATOM 2431 N N . GLN B 1 152 ? 21 51.438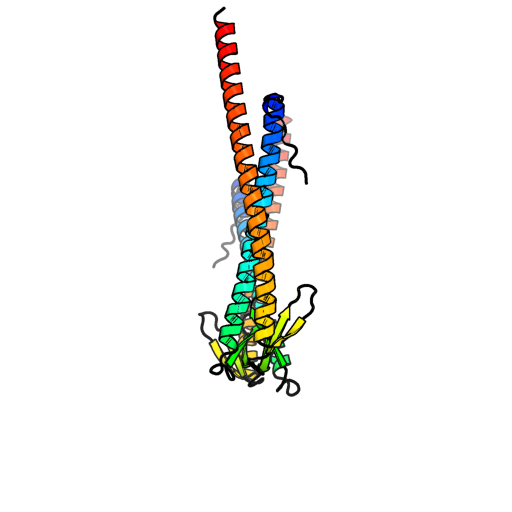 32.094 1 74.06 152 GLN B N 1
ATOM 2432 C CA . GLN B 1 152 ? 19.938 51.781 33.031 1 74.06 152 GLN B CA 1
ATOM 2433 C C . GLN B 1 152 ? 20.516 52.25 34.375 1 74.06 152 GLN B C 1
ATOM 2435 O O . GLN B 1 152 ? 19.875 53 35.094 1 74.06 152 GLN B O 1
ATOM 2440 N N . LYS B 1 153 ? 21.641 51.812 34.781 1 78.12 153 LYS B N 1
ATOM 2441 C CA . LYS B 1 153 ? 22.234 52.219 36.031 1 78.12 153 LYS B CA 1
ATOM 2442 C C . LYS B 1 153 ? 22.875 53.594 35.938 1 78.12 153 LYS B C 1
ATOM 2444 O O . LYS B 1 153 ? 23.062 54.281 36.938 1 78.12 153 LYS B O 1
ATOM 2449 N N . SER B 1 154 ? 23.188 54.062 34.812 1 62.38 154 SER B N 1
ATOM 2450 C CA . SER B 1 154 ? 23.641 55.438 34.719 1 62.38 154 SER B CA 1
ATOM 2451 C C . SER B 1 154 ? 22.469 56.406 34.594 1 62.38 154 SER B C 1
ATOM 2453 O O . SER B 1 154 ? 21.5 56.094 33.906 1 62.38 154 SER B O 1
#

Organism: Kluyveromyces lactis (strain ATCC 8585 / CBS 2359 / DSM 70799 / NBRC 1267 / NRRL Y-1140 / WM37) (NCBI:txid284590)

Sequence (308 aa):
MSSQKIDLTQLNPEQLTVVKQQIDQELQHFTQSLHALNMARSKFKECIDDIKTVSRDDNANQNLLVPLSGSLYVSGKIQDNKKFMVDVGTGYYVDKSAEDAIQFYQKKVDKLNKESLQIQEIIKEKNQSSLAIENQLRIAAIKQHEQMAAAQKSMSSQKIDLTQLNPEQLTVVKQQIDQELQHFTQSLHALNMARSKFKECIDDIKTVSRDDNANQNLLVPLSGSLYVSGKIQDNKKFMVDVGTGYYVDKSAEDAIQFYQKKVDKLNKESLQIQEIIKEKNQSSLAIENQLRIAAIKQHEQMAAAQKS

pLDDT: mean 90.76, std 11.23, range [33.44, 98.38]

Nearest PDB structures (foldseek):
  6nr8-assembly1_5  TM=8.886E-01  e=4.255E-10  Homo sapiens
  6nrd-assembly1_5  TM=8.542E-01  e=2.174E-09  Homo sapiens
  6nrb-assembly1_5  TM=8.625E-01  e=3.824E-09  Homo sapiens
  6nrc-assembly1_5  TM=8.542E-01  e=7.626E-09  Homo sapiens
  2zdi-assembly1_C-2  TM=8.928E-01  e=1.757E-07  Pyrococcus horikoshii

InterPro domains:
  IPR004127 Prefoldin alpha-like [PF02996] (23-138)
  IPR004127 Prefoldin alpha-like [TIGR00293] (14-141)
  IPR009053 Prefoldin [G3DSA:1.10.287.370] (5-153)
  IPR011599 Prefoldin alpha subunit, archaea-type [MF_00308] (2-143)
  IPR011599 Prefoldin alpha subunit, archaea-type [PTHR12674] (1-150)

Secondary structure (DSSP, 8-state):
-------GGG--HHHHHHHHHHHHHHHHHHHHHHHHHHHHHHHHHHHHHHHHHHTSGGGTT-EEEEEEETTEEEEEEES-TTEEEEE-SSS-EEEEEHHHHHHHHHHHHHHHHHHHHHHHHHHHHHHHHHHHHHHHHHHHHHHHHHHHHHHHH-/-------GGG--HHHHHHHHHHHHHHHHHHHHHHHHHHHHHHHHHHHHHHHHHHTSGGGTT-EEEEEEETTEEEEEEES-TTEEEEE-SSS-EEEEEHHHHHHHHHHHHHHHHHHHHHHHHHHHHHHHHHHHHHHHHHHHHHHHHHHHHHHHH-

Foldseek 3Di:
DPPPPPPLVPDDLVRLVVVLVVLVVVLVVLVVVLVVLVVLLVVLVVVLVVLVVQQDPVNQWPWDWADPDDPDTDIDTDPGSQWDWDDPDPPDTDIDGSVVSNVVSVVVNVVSVVVSVVSVVVSVVSVVVSVVSVVVSVVNVVVVVVVVVVVVVD/DPPPPPPLVPDDLVRLVVVLVVLVVVLVVLVVVLVVLVVLLVVLVVVLVVLVVQQDPVNQWPWDWADPDDPDTDIDTDPGSQWDWDDPPPPDTDIDGSVVSNVVSVVVNVVSVVVSVVSVVVSVVSVVVSVVSVVVSVVNVVVVVVVVVVVVVD

Solvent-accessible surface area (backbone atoms only — not comparable to full-atom values): 16576 Å² total; per-residue (Å²): 130,82,77,72,77,71,67,66,88,77,47,51,68,70,55,48,50,54,52,44,52,50,50,51,52,48,46,52,50,51,52,52,49,45,51,53,49,52,51,52,38,50,53,35,50,48,42,40,52,49,46,61,57,44,44,35,78,93,35,44,77,38,77,38,83,40,75,76,42,98,52,30,30,33,49,25,31,42,71,47,39,50,44,33,34,38,52,77,77,81,85,45,72,43,82,29,45,49,68,54,44,39,50,54,37,49,51,52,35,53,53,48,49,55,51,44,53,53,49,50,51,50,47,52,53,50,49,52,49,49,50,53,48,50,53,50,47,52,52,51,50,53,51,51,52,52,50,56,55,55,54,68,74,97,129,81,77,72,77,71,66,65,88,77,46,52,69,70,55,46,51,54,51,44,52,50,50,53,52,48,48,52,52,51,52,52,50,45,51,53,49,51,51,52,37,50,52,35,50,49,41,40,52,49,47,61,58,44,44,32,78,91,35,44,77,38,76,36,84,40,76,77,42,98,53,30,29,32,50,23,32,40,70,47,40,50,42,34,36,38,51,78,76,82,86,46,74,43,82,30,45,50,70,53,44,38,48,54,35,48,51,52,35,52,52,47,49,54,51,45,53,53,49,50,50,49,46,50,53,51,50,51,49,47,50,53,48,50,52,51,47,50,52,51,50,53,51,50,50,53,52,54,55,55,54,68,74,98